Protein AF-A0A0Q9QFL2-F1 (afdb_monomer)

Secondary structure (DSSP, 8-state):
---PPP----SSPEEEEEEEEEEEE---GGGT-SSEEEEEEEEEEESS--SS-EEEEEPPTTS-EEGGGT-TTS-GGGTTTEEHHHHHHHHHHHHHHHHHT-HHHHHHHHHHHHHHTTSEEEEE-TT--EEEEEEEEEEPPSSTT--EEEEEEESS-TTEEEEEEEEEEEEEEEEPTT-SSS-EEEEEEEEEEEETTTTEEEEEE--SEEEE-SSEEEEEEEESS-EEEEEEEEE-

Foldseek 3Di:
DFQFDDAQDQPAFFEFQEKEKEKEWPQVVLVVDQWIKIKIKIKTFGPFFAQFKWKFWAADPPDADQQVVQDVQSAPAAHGGHTPVSLVVLVVVLVVCVVVVVVVSVVVSVSNVSNRVNTDIDIDGTRDRMDIDIDMYTWHAPDPPFQKTKHKYKTPHRRYFQDDQHKYKYKYWAFACPDPSGHKDWPDKWKFAADNVRSGTPGTFDWDDFDRPPGTTMTMTMDRGIMMIMIMMGID

Radius of gyration: 17.94 Å; Cα contacts (8 Å, |Δi|>4): 554; chains: 1; bounding box: 36×45×45 Å

Nearest PDB structures (foldseek):
  7u0l-assembly1_A  TM=3.700E-01  e=4.534E-02  Canis lupus familiaris
  4bhu-assembly1_C  TM=3.625E-01  e=3.662E-01  Bacillus subtilis subsp. subtilis NCIB 3610 = ATCC 6051 = DSM 10
  6ori-assembly1_A  TM=2.168E-01  e=3.662E-01  Enterococcus faecalis
  4v4n-assembly1_AC  TM=1.023E-01  e=8.885E-01  Methanocaldococcus jannaschii
  6th6-assembly1_BD  TM=1.023E-01  e=2.156E+00  Thermococcus kodakarensis KOD1

Solvent-accessible surface area (backbone atoms only — not comparable to full-atom values): 12463 Å² total; per-residue (Å²): 128,90,68,69,52,78,60,65,83,55,90,78,54,46,55,22,40,33,32,42,37,41,38,38,52,64,62,37,32,85,75,78,41,86,32,32,35,32,43,37,42,38,37,39,32,37,69,58,48,35,93,46,71,46,46,24,27,29,53,41,73,94,46,64,44,60,28,64,87,58,25,101,84,48,55,64,40,61,54,46,47,36,38,53,70,54,52,51,56,51,51,54,51,42,57,49,23,63,76,68,65,39,60,69,60,37,53,54,50,50,49,50,50,59,42,54,72,71,36,36,79,46,79,43,56,52,64,46,38,67,48,79,46,60,31,36,36,33,41,50,44,80,46,92,95,51,58,36,36,67,51,52,45,41,54,52,36,70,38,46,36,70,47,90,87,14,45,26,38,43,40,38,38,37,44,4,68,81,30,91,91,52,27,27,46,79,77,43,80,48,36,28,33,43,39,64,90,77,26,40,67,78,48,74,44,71,75,72,43,78,49,72,71,62,69,31,23,38,42,31,38,67,45,56,61,51,34,38,39,43,38,32,33,30,61,113

Mean predicted aligned error: 8.09 Å

Structure (mmCIF, N/CA/C/O backbone):
data_AF-A0A0Q9QFL2-F1
#
_entry.id   AF-A0A0Q9QFL2-F1
#
loop_
_atom_site.group_PDB
_atom_site.id
_atom_site.type_symbol
_atom_site.label_atom_id
_atom_site.label_alt_id
_atom_site.label_comp_id
_atom_site.label_asym_id
_atom_site.label_entity_id
_atom_site.label_seq_id
_atom_site.pdbx_PDB_ins_code
_atom_site.Cartn_x
_atom_site.Cartn_y
_atom_site.Cartn_z
_atom_site.occupancy
_atom_site.B_iso_or_equiv
_atom_site.auth_seq_id
_atom_site.auth_comp_id
_atom_site.auth_asym_id
_atom_site.auth_atom_id
_atom_site.pdbx_PDB_model_num
ATOM 1 N N . MET A 1 1 ? 17.419 14.947 2.132 1.00 33.66 1 MET A N 1
ATOM 2 C CA . MET A 1 1 ? 16.033 15.456 2.187 1.00 33.66 1 MET A CA 1
ATOM 3 C C . MET A 1 1 ? 15.377 14.784 3.374 1.00 33.66 1 MET A C 1
ATOM 5 O O . MET A 1 1 ? 15.515 13.574 3.479 1.00 33.66 1 MET A O 1
ATOM 9 N N . ASN A 1 2 ? 14.749 15.534 4.281 1.00 38.97 2 ASN A N 1
ATOM 10 C CA . ASN A 1 2 ? 13.905 14.924 5.309 1.00 38.97 2 ASN A CA 1
ATOM 11 C C . ASN A 1 2 ? 12.619 14.485 4.614 1.00 38.97 2 ASN A C 1
ATOM 13 O O . ASN A 1 2 ? 11.772 15.320 4.309 1.00 38.97 2 ASN A O 1
ATOM 17 N N . THR A 1 3 ? 12.529 13.203 4.278 1.00 48.72 3 THR A N 1
ATOM 18 C CA . THR A 1 3 ? 11.309 12.612 3.733 1.00 48.72 3 THR A CA 1
ATOM 19 C C . THR A 1 3 ? 10.293 12.555 4.869 1.00 48.72 3 THR A C 1
ATOM 21 O O . THR A 1 3 ? 10.434 11.754 5.788 1.00 48.72 3 THR A O 1
ATOM 24 N N . TYR A 1 4 ? 9.330 13.471 4.842 1.00 52.00 4 TYR A N 1
ATOM 25 C CA . TYR A 1 4 ? 8.181 13.475 5.738 1.00 52.00 4 TYR A CA 1
ATOM 26 C C . TYR A 1 4 ? 7.035 12.775 5.019 1.00 52.00 4 TYR A C 1
ATOM 28 O O . TYR A 1 4 ? 6.648 13.205 3.932 1.00 52.00 4 TYR A O 1
ATOM 36 N N . VAL A 1 5 ? 6.519 11.697 5.603 1.00 56.66 5 VAL A N 1
ATOM 37 C CA . VAL A 1 5 ? 5.324 11.023 5.087 1.00 56.66 5 VAL A CA 1
ATOM 38 C C . VAL A 1 5 ? 4.132 11.586 5.859 1.00 56.66 5 VAL A C 1
ATOM 40 O O . VAL A 1 5 ? 4.103 11.439 7.083 1.00 56.66 5 VAL A O 1
ATOM 43 N N . PRO A 1 6 ? 3.164 12.252 5.201 1.00 51.03 6 PRO A N 1
ATOM 44 C CA . PRO A 1 6 ? 1.993 12.778 5.889 1.00 51.03 6 PRO A CA 1
ATOM 45 C C . PRO A 1 6 ? 1.235 11.618 6.523 1.00 51.03 6 PRO A C 1
ATOM 47 O O . PRO A 1 6 ? 0.756 10.752 5.800 1.00 51.03 6 PRO A O 1
ATOM 50 N N . THR A 1 7 ? 1.112 11.569 7.846 1.00 55.25 7 THR A N 1
ATOM 51 C CA . THR A 1 7 ? 0.314 10.537 8.515 1.00 55.25 7 THR A CA 1
ATOM 52 C C . THR A 1 7 ? -0.825 11.108 9.320 1.00 55.25 7 THR A C 1
ATOM 54 O O . THR A 1 7 ? -0.852 12.266 9.733 1.00 55.25 7 THR A O 1
ATOM 57 N N . LEU A 1 8 ? -1.812 10.246 9.500 1.00 59.72 8 LEU A N 1
ATOM 58 C CA . LEU A 1 8 ? -2.964 10.480 10.337 1.00 59.72 8 LEU A CA 1
ATOM 59 C C . LEU A 1 8 ? -2.633 10.078 11.761 1.00 59.72 8 LEU A C 1
ATOM 61 O O . LEU A 1 8 ? -2.129 8.983 12.005 1.00 59.72 8 LEU A O 1
ATOM 65 N N . THR A 1 9 ? -2.949 10.951 12.711 1.00 63.19 9 THR A N 1
ATOM 66 C CA . THR A 1 9 ? -2.864 10.592 14.122 1.00 63.19 9 THR A CA 1
ATOM 67 C C . THR A 1 9 ? -4.044 9.693 14.466 1.00 63.19 9 THR A C 1
ATOM 69 O O . THR A 1 9 ? -5.144 10.178 14.721 1.00 63.19 9 THR A O 1
ATOM 72 N N . VAL A 1 10 ? -3.818 8.382 14.489 1.00 72.12 10 VAL A N 1
ATOM 73 C CA . VAL A 1 10 ? -4.835 7.406 14.889 1.00 72.12 10 VAL A CA 1
ATOM 74 C C . VAL A 1 10 ? -4.828 7.268 16.408 1.00 72.12 10 VAL A C 1
ATOM 76 O O . VAL A 1 10 ? -3.872 6.766 16.994 1.00 72.12 10 VAL A O 1
ATOM 79 N N . SER A 1 11 ? -5.900 7.718 17.062 1.00 71.62 11 SER A N 1
ATOM 80 C CA . SER A 1 11 ? -5.992 7.706 18.527 1.00 71.62 11 SER A CA 1
ATOM 81 C C . SER A 1 11 ? -6.162 6.303 19.117 1.00 71.62 11 SER A C 1
ATOM 83 O O . SER A 1 11 ? -5.682 6.051 20.218 1.00 71.62 11 SER A O 1
ATOM 85 N N . ASN A 1 12 ? -6.808 5.386 18.388 1.00 82.00 12 ASN A N 1
ATOM 86 C CA . ASN A 1 12 ? -7.092 4.020 18.842 1.00 82.00 12 ASN A CA 1
ATOM 87 C C . ASN A 1 12 ? -6.796 2.993 17.733 1.00 82.00 12 ASN A C 1
ATOM 89 O O . ASN A 1 12 ? -7.745 2.461 17.148 1.00 82.00 12 ASN A O 1
ATOM 93 N N . PRO A 1 13 ? -5.520 2.730 17.398 1.00 86.75 13 PRO A N 1
ATOM 94 C CA . PRO A 1 13 ? -5.176 1.805 16.322 1.00 86.75 13 PRO A CA 1
ATOM 95 C C . PRO A 1 13 ? -5.588 0.368 16.664 1.00 86.75 13 PRO A C 1
ATOM 97 O O . PRO A 1 13 ? -5.647 -0.014 17.835 1.00 86.75 13 PRO A O 1
ATOM 100 N N . ILE A 1 14 ? -5.862 -0.436 15.636 1.00 90.62 14 ILE A N 1
ATOM 101 C CA . ILE A 1 14 ? -6.206 -1.853 15.784 1.00 90.62 14 ILE A CA 1
ATOM 102 C C . ILE A 1 14 ? -4.920 -2.680 15.810 1.00 90.62 14 ILE A C 1
ATOM 104 O O . ILE A 1 14 ? -4.097 -2.606 14.896 1.00 90.62 14 ILE A O 1
ATOM 108 N N . ASP A 1 15 ? -4.761 -3.501 16.843 1.00 93.12 15 ASP A N 1
ATOM 109 C CA . ASP A 1 15 ? -3.582 -4.350 16.992 1.00 93.12 15 ASP A CA 1
ATOM 110 C C . ASP A 1 15 ? -3.582 -5.504 15.983 1.00 93.12 15 ASP A C 1
ATOM 112 O O . ASP A 1 15 ? -4.555 -6.255 15.849 1.00 93.12 15 ASP A O 1
ATOM 116 N N . MET A 1 16 ? -2.451 -5.689 15.305 1.00 93.25 16 MET A N 1
ATOM 117 C CA . MET A 1 16 ? -2.259 -6.754 14.323 1.00 93.25 16 MET A CA 1
ATOM 118 C C . MET A 1 16 ? -1.092 -7.684 14.670 1.00 93.25 16 MET A C 1
ATOM 120 O O . MET A 1 16 ? -0.119 -7.300 15.320 1.00 93.25 16 MET A O 1
ATOM 124 N N . SER A 1 17 ? -1.212 -8.926 14.203 1.00 93.69 17 SER A N 1
ATOM 125 C CA . SER A 1 17 ? -0.211 -9.991 14.324 1.00 93.69 17 SER A CA 1
ATOM 126 C C . SER A 1 17 ? 0.608 -10.176 13.047 1.00 93.69 17 SER A C 1
ATOM 128 O O . SER A 1 17 ? 1.770 -10.565 13.116 1.00 93.69 17 SER A O 1
ATOM 130 N N . TRP A 1 18 ? 0.034 -9.887 11.878 1.00 94.12 18 TRP A N 1
ATOM 131 C CA . TRP A 1 18 ? 0.762 -9.918 10.616 1.00 94.12 18 TRP A CA 1
ATOM 132 C C . TRP A 1 18 ? 0.108 -9.035 9.554 1.00 94.12 18 TRP A C 1
ATOM 134 O O . TRP A 1 18 ? -1.080 -8.722 9.634 1.00 94.12 18 TRP A O 1
ATOM 144 N N . SER A 1 19 ? 0.888 -8.655 8.544 1.00 92.50 19 SER A N 1
ATOM 145 C CA . SER A 1 19 ? 0.401 -7.957 7.352 1.00 92.50 19 SER A CA 1
ATOM 146 C C . SER A 1 19 ? 1.128 -8.476 6.112 1.00 92.50 19 SER A C 1
ATOM 148 O O . SER A 1 19 ? 2.341 -8.663 6.123 1.00 92.50 19 SER A O 1
ATOM 150 N N . HIS A 1 20 ? 0.404 -8.695 5.024 1.00 93.25 20 HIS A N 1
ATOM 151 C CA . HIS A 1 20 ? 0.968 -9.083 3.738 1.00 93.25 20 HIS A CA 1
ATOM 152 C C . HIS A 1 20 ? 0.523 -8.091 2.672 1.00 93.25 20 HIS A C 1
ATOM 154 O O . HIS A 1 20 ? -0.671 -7.868 2.501 1.00 93.25 20 HIS A O 1
ATOM 160 N N . VAL A 1 21 ? 1.474 -7.502 1.951 1.00 91.38 21 VAL A N 1
ATOM 161 C CA . VAL A 1 21 ? 1.185 -6.611 0.825 1.00 91.38 21 VAL A CA 1
ATOM 162 C C . VAL A 1 21 ? 1.827 -7.170 -0.425 1.00 91.38 21 VAL A C 1
ATOM 164 O O . VAL A 1 21 ? 3.044 -7.332 -0.488 1.00 91.38 21 VAL A O 1
ATOM 167 N N . ASN A 1 22 ? 1.010 -7.419 -1.438 1.00 93.12 22 ASN A N 1
ATOM 168 C CA . ASN A 1 22 ? 1.455 -7.820 -2.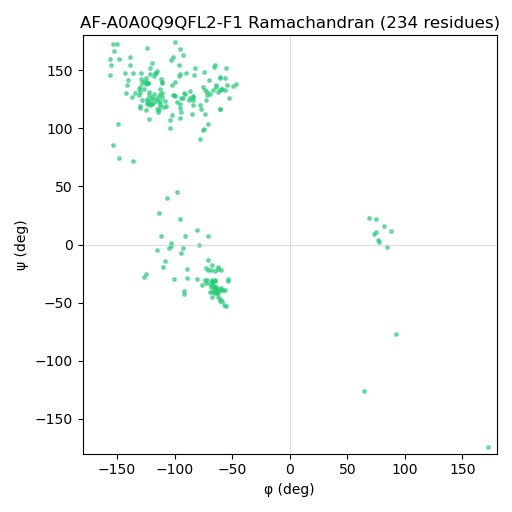758 1.00 93.12 22 ASN A CA 1
ATOM 169 C C . ASN A 1 22 ? 1.096 -6.733 -3.768 1.00 93.12 22 ASN A C 1
ATOM 171 O O . ASN A 1 22 ? -0.079 -6.456 -4.007 1.00 93.12 22 ASN A O 1
ATOM 175 N N . CYS A 1 23 ? 2.120 -6.140 -4.374 1.00 92.31 23 CYS A N 1
ATOM 176 C CA . CYS A 1 23 ? 1.983 -5.163 -5.441 1.00 92.31 23 CYS A CA 1
ATOM 177 C C . CYS A 1 23 ? 2.433 -5.773 -6.764 1.00 92.31 23 CYS A C 1
ATOM 179 O O . CYS A 1 23 ? 3.602 -6.113 -6.933 1.00 92.31 23 CYS A O 1
ATOM 181 N N . THR A 1 24 ? 1.534 -5.860 -7.740 1.00 92.94 24 THR A N 1
ATOM 182 C CA . THR A 1 24 ? 1.861 -6.318 -9.093 1.00 92.94 24 THR A CA 1
ATOM 183 C C . THR A 1 24 ? 1.694 -5.185 -10.091 1.00 92.94 24 THR A C 1
ATOM 185 O O . THR A 1 24 ? 0.582 -4.723 -10.346 1.00 92.94 24 THR A O 1
ATOM 188 N N . VAL A 1 25 ? 2.802 -4.776 -10.706 1.00 90.50 25 VAL A N 1
ATOM 189 C CA . VAL A 1 25 ? 2.802 -3.760 -11.761 1.00 90.50 25 VAL A CA 1
ATOM 190 C C . VAL A 1 25 ? 2.314 -4.384 -13.069 1.00 90.50 25 VAL A C 1
ATOM 192 O O . VAL A 1 25 ? 2.918 -5.315 -13.602 1.00 90.50 25 VAL A O 1
ATOM 195 N N . LEU A 1 26 ? 1.182 -3.904 -13.573 1.00 86.38 26 LEU A N 1
ATOM 196 C CA . LEU A 1 26 ? 0.452 -4.425 -14.728 1.00 86.38 26 LEU A CA 1
ATOM 197 C C . LEU A 1 26 ? 0.838 -3.792 -16.058 1.00 86.38 26 LEU A C 1
ATOM 199 O O . LEU A 1 26 ? 0.204 -4.120 -17.062 1.00 86.38 26 LEU A O 1
ATOM 203 N N . SER A 1 27 ? 1.876 -2.953 -16.111 1.00 72.94 27 SER A N 1
ATOM 204 C CA . SER A 1 27 ? 2.602 -2.751 -17.371 1.00 72.94 27 SER A CA 1
ATOM 205 C C . SER A 1 27 ? 1.873 -1.897 -18.400 1.00 72.94 27 SER A C 1
ATOM 207 O O . SER A 1 27 ? 2.111 -2.009 -19.600 1.00 72.94 27 SER A O 1
ATOM 209 N N . SER A 1 28 ? 0.942 -1.076 -17.932 1.00 66.19 28 SER A N 1
ATOM 210 C CA . SER A 1 28 ? -0.080 -0.433 -18.757 1.00 66.19 28 SER A CA 1
ATOM 211 C C . SER A 1 28 ? 0.480 0.688 -19.632 1.00 66.19 28 SER A C 1
ATOM 213 O O . SER A 1 28 ? 0.042 0.848 -20.772 1.00 66.19 28 SER A O 1
ATOM 215 N N . SER A 1 29 ? 1.503 1.401 -19.156 1.00 62.12 29 SER A N 1
ATOM 216 C CA . SER A 1 29 ? 2.074 2.550 -19.863 1.00 62.12 29 SER A CA 1
ATOM 217 C C . SER A 1 29 ? 2.788 2.177 -21.164 1.00 62.12 29 SER A C 1
ATOM 219 O O . SER A 1 29 ? 2.705 2.904 -22.153 1.00 62.12 29 SER A O 1
ATOM 221 N N . LYS A 1 30 ? 3.407 0.990 -21.229 1.00 59.81 30 LYS A N 1
ATOM 222 C CA . LYS A 1 30 ? 4.065 0.498 -22.453 1.00 59.81 30 LYS A CA 1
ATOM 223 C C . LYS A 1 30 ? 3.073 0.193 -23.591 1.00 59.81 30 LYS A C 1
ATOM 225 O O . LYS A 1 30 ? 3.476 0.156 -24.749 1.00 59.81 30 LYS A O 1
ATOM 230 N N . TYR A 1 31 ? 1.779 0.040 -23.291 1.00 60.47 31 TYR A N 1
ATOM 231 C CA . TYR A 1 31 ? 0.712 -0.183 -24.281 1.00 60.47 31 TYR A CA 1
ATOM 232 C C . TYR A 1 31 ? -0.007 1.109 -24.710 1.00 60.47 31 TYR A C 1
ATOM 234 O O . TYR A 1 31 ? -1.133 1.061 -25.201 1.00 60.47 31 TYR A O 1
ATOM 242 N N . GLY A 1 32 ? 0.637 2.268 -24.538 1.00 60.47 32 GLY A N 1
ATOM 243 C CA . GLY A 1 32 ? 0.107 3.561 -24.981 1.00 60.47 32 GLY A CA 1
ATOM 244 C C . GLY A 1 32 ? -0.794 4.259 -23.961 1.00 60.47 32 GLY A C 1
ATOM 245 O O . GLY A 1 32 ? -1.443 5.247 -24.300 1.00 60.47 32 GLY A O 1
ATOM 246 N N . LEU A 1 33 ? -0.835 3.774 -22.715 1.00 61.00 33 LEU A N 1
ATOM 247 C CA . LEU A 1 33 ? -1.435 4.516 -21.609 1.00 61.00 33 LEU A CA 1
ATOM 248 C C . LEU A 1 33 ? -0.413 5.510 -21.039 1.00 61.00 33 LEU A C 1
ATOM 250 O O . LEU A 1 33 ? 0.781 5.242 -20.981 1.00 61.00 33 LEU A O 1
ATOM 254 N N . LEU A 1 34 ? -0.876 6.671 -20.580 1.00 75.94 34 LEU A N 1
ATOM 255 C CA . LEU A 1 34 ? -0.012 7.695 -19.967 1.00 75.94 34 LEU A CA 1
ATOM 256 C C . LEU A 1 34 ? 0.326 7.389 -18.492 1.00 75.94 34 LEU A C 1
ATOM 258 O O . LEU A 1 34 ? 0.770 8.271 -17.755 1.00 75.94 34 LEU A O 1
ATOM 262 N N . TYR A 1 35 ? 0.045 6.164 -18.042 1.00 79.81 35 TYR A N 1
ATOM 263 C CA . TYR A 1 35 ? 0.187 5.711 -16.663 1.00 79.81 35 TYR A CA 1
ATOM 264 C C . TYR A 1 35 ? 0.368 4.200 -16.588 1.00 79.81 35 TYR A C 1
ATOM 266 O O . TYR A 1 35 ? -0.070 3.459 -17.472 1.00 79.81 35 TYR A O 1
ATOM 274 N N . ASP A 1 36 ? 1.004 3.748 -15.518 1.00 84.38 36 ASP A N 1
ATOM 275 C CA . ASP A 1 36 ? 1.119 2.348 -15.169 1.00 84.38 36 ASP A CA 1
ATOM 276 C C . ASP A 1 36 ? 0.031 1.937 -14.176 1.00 84.38 36 ASP A C 1
ATOM 278 O O . ASP A 1 36 ? -0.396 2.728 -13.339 1.00 84.38 36 ASP A O 1
ATOM 282 N N . ARG A 1 37 ? -0.435 0.693 -14.262 1.00 86.69 37 ARG A N 1
ATOM 283 C CA . ARG A 1 37 ? -1.429 0.157 -13.326 1.00 86.69 37 ARG A CA 1
ATOM 284 C C . ARG A 1 37 ? -0.740 -0.732 -12.319 1.00 86.69 37 ARG A C 1
ATOM 286 O O . ARG A 1 37 ? 0.068 -1.570 -12.702 1.00 86.69 37 ARG A O 1
ATOM 293 N N . VAL A 1 38 ? -1.107 -0.619 -11.052 1.00 88.12 38 VAL A N 1
ATOM 294 C CA . VAL A 1 38 ? -0.623 -1.517 -10.001 1.00 88.12 38 VAL A CA 1
ATOM 295 C C . VAL A 1 38 ? -1.815 -2.163 -9.331 1.00 88.12 38 VAL A C 1
ATOM 297 O O . VAL A 1 38 ? -2.681 -1.465 -8.815 1.00 88.12 38 VAL A O 1
ATOM 300 N N . LYS A 1 39 ? -1.859 -3.495 -9.347 1.00 90.75 39 LYS A N 1
ATOM 301 C CA . LYS A 1 39 ? -2.780 -4.264 -8.508 1.00 90.75 39 LYS A CA 1
ATOM 302 C C . LYS A 1 39 ? -2.166 -4.435 -7.137 1.00 90.75 39 LYS A C 1
ATOM 304 O O . LYS A 1 39 ? -1.029 -4.898 -7.045 1.00 90.75 39 LYS A O 1
ATOM 309 N N . VAL A 1 40 ? -2.922 -4.089 -6.107 1.00 89.88 40 VAL A N 1
ATOM 310 C CA . VAL A 1 40 ? -2.503 -4.223 -4.720 1.00 89.88 40 VAL A CA 1
ATOM 311 C C . VAL A 1 40 ? -3.477 -5.135 -3.992 1.00 89.88 40 VAL A C 1
ATOM 313 O O . VAL A 1 40 ? -4.685 -4.901 -3.998 1.00 89.88 40 VAL A O 1
ATOM 316 N N . LEU A 1 41 ? -2.929 -6.175 -3.371 1.00 91.75 41 LEU A N 1
ATOM 317 C CA . LEU A 1 41 ? -3.607 -7.009 -2.391 1.00 91.75 41 LEU A CA 1
ATOM 318 C C . LEU A 1 41 ? -2.931 -6.774 -1.047 1.00 91.75 41 LEU A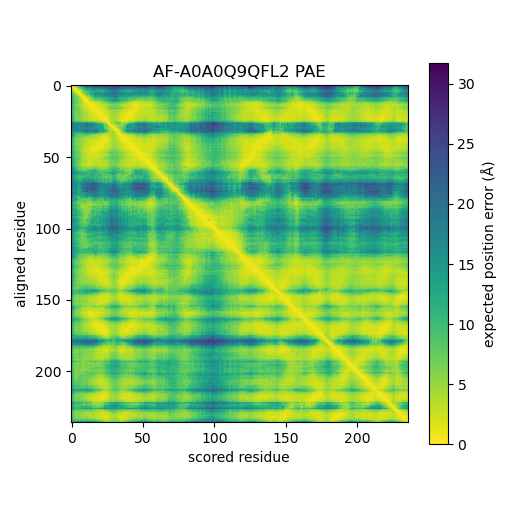 C 1
ATOM 320 O O . LEU A 1 41 ? -1.730 -7.005 -0.914 1.00 91.75 41 LEU A O 1
ATOM 324 N N . HIS A 1 42 ? -3.693 -6.315 -0.064 1.00 90.94 42 HIS A N 1
ATOM 325 C CA . HIS A 1 42 ? -3.200 -6.076 1.283 1.00 90.94 42 HIS A CA 1
ATOM 326 C C . HIS A 1 42 ? -4.065 -6.839 2.275 1.00 90.94 42 HIS A C 1
ATOM 328 O O . HIS A 1 42 ? -5.258 -6.581 2.412 1.00 90.94 42 HIS A O 1
ATOM 334 N N . GLU A 1 43 ? -3.451 -7.791 2.958 1.00 93.31 43 GLU A N 1
ATOM 335 C CA . GLU A 1 43 ? -4.085 -8.635 3.959 1.00 93.31 43 GLU A CA 1
ATOM 336 C C . GLU A 1 43 ? -3.520 -8.312 5.338 1.00 93.31 43 GLU A C 1
ATOM 338 O O . GLU A 1 43 ? -2.307 -8.182 5.501 1.00 93.31 43 GLU A O 1
ATOM 343 N N . ILE A 1 44 ? -4.391 -8.170 6.333 1.00 93.81 44 ILE A N 1
ATOM 344 C CA . ILE A 1 44 ? -4.009 -7.815 7.700 1.00 93.81 44 ILE A CA 1
ATOM 345 C C . ILE A 1 44 ? -4.664 -8.801 8.661 1.00 93.81 44 ILE A C 1
ATOM 347 O O . ILE A 1 44 ? -5.890 -8.892 8.736 1.00 93.81 44 ILE A O 1
ATOM 351 N N . GLY A 1 45 ? -3.839 -9.532 9.408 1.00 95.06 45 GLY A N 1
ATOM 352 C CA . GLY A 1 45 ? -4.275 -10.458 10.446 1.00 95.06 45 GLY A CA 1
ATOM 353 C C . GLY A 1 45 ? -4.282 -9.797 11.816 1.00 95.06 45 GLY A C 1
ATOM 354 O O . GLY A 1 45 ? -3.225 -9.482 12.367 1.00 95.06 45 GLY A O 1
ATOM 355 N N . LEU A 1 46 ? -5.463 -9.631 12.400 1.00 95.50 46 LEU A N 1
ATOM 356 C CA . LEU A 1 46 ? -5.648 -8.979 13.695 1.00 95.50 46 LEU A CA 1
ATOM 357 C C . LEU A 1 46 ? -5.209 -9.882 14.853 1.00 95.50 46 LEU A C 1
ATOM 359 O O . LEU A 1 46 ? -5.351 -11.106 14.789 1.00 95.50 46 LEU A O 1
ATOM 363 N N . THR A 1 47 ? -4.712 -9.291 15.943 1.00 94.69 47 THR A N 1
ATOM 364 C CA . THR A 1 47 ? -4.397 -10.063 17.163 1.00 94.69 47 THR A CA 1
ATOM 365 C C . THR A 1 47 ? -5.645 -10.627 17.830 1.00 94.69 47 THR A C 1
ATOM 367 O O . THR A 1 47 ? -5.599 -11.693 18.439 1.00 94.69 47 THR A O 1
ATOM 370 N N . SER A 1 48 ? -6.763 -9.917 17.706 1.00 94.25 48 SER A N 1
ATOM 371 C CA . SER A 1 48 ? -8.091 -10.335 18.141 1.00 94.25 48 SER A CA 1
ATOM 372 C C . SER A 1 48 ? -9.108 -9.993 17.053 1.00 94.25 48 SER A C 1
ATOM 374 O O . SER A 1 48 ? -8.930 -8.986 16.365 1.00 94.25 48 SER A O 1
ATOM 376 N N . PRO A 1 49 ? -10.173 -10.792 16.880 1.00 95.62 49 PRO A N 1
ATOM 377 C CA . PRO A 1 49 ? -11.238 -10.461 15.942 1.00 95.62 49 PRO A CA 1
ATOM 378 C C . PRO A 1 49 ? -11.847 -9.081 16.213 1.00 95.62 49 PRO A C 1
ATOM 380 O O . PRO A 1 49 ? -11.893 -8.637 17.363 1.00 95.62 49 PRO A O 1
ATOM 383 N N . LEU A 1 50 ? -12.363 -8.430 15.166 1.00 93.94 50 LEU A N 1
ATOM 384 C CA . LEU A 1 50 ? -13.052 -7.147 15.293 1.00 93.94 50 LEU A CA 1
ATOM 385 C C . LEU A 1 50 ? -14.162 -7.223 16.349 1.00 93.94 50 LEU A C 1
ATOM 387 O O . LEU A 1 50 ? -15.049 -8.078 16.275 1.00 93.94 50 LEU A O 1
ATOM 391 N N . ALA A 1 51 ? -14.129 -6.306 17.314 1.00 91.75 51 ALA A N 1
ATOM 392 C CA . ALA A 1 51 ? -15.100 -6.258 18.405 1.00 91.75 51 ALA A CA 1
ATOM 393 C C . ALA A 1 51 ? -16.496 -5.803 17.947 1.00 91.75 51 ALA A C 1
ATOM 395 O O . ALA A 1 51 ? -17.486 -6.119 18.605 1.00 91.75 51 ALA A O 1
ATOM 396 N N . GLN A 1 52 ? -16.576 -5.098 16.818 1.00 92.12 52 GLN A N 1
ATOM 397 C CA . GLN A 1 52 ? -17.791 -4.559 16.212 1.00 92.12 52 GLN A CA 1
ATOM 398 C C . GLN A 1 52 ? -17.635 -4.490 14.687 1.00 92.12 52 GLN A C 1
ATOM 400 O O . GLN A 1 52 ? -16.550 -4.737 14.162 1.00 92.12 52 GLN A O 1
ATOM 405 N N . ASP A 1 53 ? -18.715 -4.164 13.980 1.00 92.00 53 ASP A N 1
ATOM 406 C CA . ASP A 1 53 ? -18.641 -3.843 12.554 1.00 92.00 53 ASP A CA 1
ATOM 407 C C . ASP A 1 53 ? -17.768 -2.596 12.352 1.00 92.00 53 ASP A C 1
ATOM 409 O O . ASP A 1 53 ? -17.971 -1.579 13.014 1.00 92.00 53 ASP A O 1
ATOM 413 N N . GLU A 1 54 ? -16.821 -2.662 11.421 1.00 90.69 54 GLU A N 1
ATOM 414 C CA . GLU A 1 54 ? -15.902 -1.563 11.123 1.00 90.69 54 GLU A CA 1
ATOM 415 C C . GLU A 1 54 ? -15.929 -1.235 9.633 1.00 90.69 54 GLU A C 1
ATOM 417 O O . GLU A 1 54 ? -16.003 -2.120 8.778 1.00 90.69 54 GLU A O 1
ATOM 422 N N . SER A 1 55 ? -15.871 0.058 9.319 1.00 88.88 55 SER A N 1
ATOM 423 C CA . SER A 1 55 ? -15.795 0.555 7.944 1.00 88.88 55 SER A CA 1
ATOM 424 C C . SER A 1 55 ? -14.442 1.200 7.702 1.00 88.88 55 SER A C 1
ATOM 426 O O . SER A 1 55 ? -14.024 2.073 8.462 1.00 88.88 55 SER A O 1
ATOM 428 N N . PHE A 1 56 ? -13.786 0.795 6.623 1.00 87.00 56 PHE A N 1
ATOM 429 C CA . PHE A 1 56 ? -12.489 1.313 6.205 1.00 87.00 56 PHE A CA 1
ATOM 430 C C . PHE A 1 56 ? -12.597 1.905 4.811 1.00 87.00 56 PHE A C 1
ATOM 432 O O . PHE A 1 56 ? -13.346 1.400 3.982 1.00 87.00 56 PHE A O 1
ATOM 439 N N . TYR A 1 57 ? -11.835 2.946 4.522 1.00 82.31 57 TYR A N 1
ATOM 440 C CA . TYR A 1 57 ? -11.799 3.538 3.196 1.00 82.31 57 TYR A CA 1
ATOM 441 C C . TYR A 1 57 ? -10.677 2.929 2.372 1.00 82.31 57 TYR A C 1
ATOM 443 O O . TYR A 1 57 ? -9.518 2.913 2.782 1.00 82.31 57 TYR A O 1
ATOM 451 N N . ALA A 1 58 ? -11.026 2.432 1.193 1.00 78.69 58 ALA A N 1
ATOM 452 C CA . ALA A 1 58 ? -10.074 1.926 0.220 1.00 78.69 58 ALA A CA 1
ATOM 453 C C . ALA A 1 58 ? -10.476 2.375 -1.190 1.00 78.69 58 ALA A C 1
ATOM 455 O O . ALA A 1 58 ? -11.628 2.766 -1.411 1.00 78.69 58 ALA A O 1
ATOM 456 N N . PRO A 1 59 ? -9.553 2.350 -2.165 1.00 76.00 59 PRO A N 1
ATOM 457 C CA . PRO A 1 59 ? -9.921 2.610 -3.544 1.00 76.00 59 PRO A CA 1
ATOM 458 C C . PRO A 1 59 ? -11.025 1.644 -4.007 1.00 76.00 59 PRO A C 1
ATOM 460 O O . PRO A 1 59 ? -11.018 0.473 -3.619 1.00 76.00 59 PRO A O 1
ATOM 463 N N . PRO A 1 60 ? -11.978 2.102 -4.834 1.00 71.88 60 PRO A N 1
ATOM 464 C CA . PRO A 1 60 ? -13.052 1.255 -5.320 1.00 71.88 60 PRO A CA 1
ATOM 465 C C . PRO A 1 60 ? -12.499 0.130 -6.201 1.00 71.88 60 PRO A C 1
ATOM 467 O O . PRO A 1 60 ? -11.657 0.344 -7.077 1.00 71.88 60 PRO A O 1
ATOM 470 N N . VAL A 1 61 ? -13.026 -1.076 -6.000 1.00 71.06 61 VAL A N 1
ATOM 471 C CA . VAL A 1 61 ? -12.635 -2.258 -6.774 1.00 71.06 61 VAL A CA 1
ATOM 472 C C . VAL A 1 61 ? -12.890 -2.026 -8.266 1.00 71.06 61 VAL A C 1
ATOM 474 O O . VAL A 1 61 ? -13.956 -1.561 -8.671 1.00 71.06 61 VAL A O 1
ATOM 477 N N . GLY A 1 62 ? -11.903 -2.368 -9.097 1.00 67.81 62 GLY A N 1
ATOM 478 C CA . GLY A 1 62 ? -12.022 -2.341 -10.558 1.00 67.81 62 GLY A CA 1
ATOM 479 C C . GLY A 1 62 ? -11.935 -0.956 -11.208 1.00 67.81 62 GLY A C 1
ATOM 480 O O . GLY A 1 62 ? -12.035 -0.866 -12.432 1.00 67.81 62 GLY A O 1
ATOM 481 N N . ARG A 1 63 ? -11.718 0.116 -10.436 1.00 71.62 63 ARG A N 1
ATOM 482 C CA . ARG A 1 63 ? -11.467 1.458 -10.971 1.00 71.62 63 ARG A CA 1
ATOM 483 C C . ARG A 1 63 ? -10.115 1.974 -10.463 1.00 71.62 63 ARG A C 1
ATOM 485 O O . ARG A 1 63 ? -10.031 2.343 -9.295 1.00 71.62 63 ARG A O 1
ATOM 492 N N . PRO A 1 64 ? -9.080 2.044 -11.325 1.00 67.06 64 PRO A N 1
ATOM 493 C CA . PRO A 1 64 ? -7.807 2.651 -10.956 1.00 67.06 64 PRO A CA 1
ATOM 494 C C . PRO A 1 64 ? -8.013 4.087 -10.475 1.00 67.06 64 PRO A C 1
ATOM 496 O O . PRO A 1 64 ? -8.712 4.866 -11.132 1.00 67.06 64 PRO A O 1
ATOM 499 N N . ILE A 1 65 ? -7.397 4.437 -9.350 1.00 69.81 65 ILE A N 1
ATOM 500 C CA . ILE A 1 65 ? -7.358 5.818 -8.862 1.00 69.81 65 ILE A CA 1
ATOM 501 C C . ILE A 1 65 ? -6.108 6.521 -9.406 1.00 69.81 65 ILE A C 1
ATOM 503 O O . ILE A 1 65 ? -5.004 5.993 -9.262 1.00 69.81 65 ILE A O 1
ATOM 507 N N . ASP A 1 66 ? -6.279 7.715 -9.997 1.00 68.50 66 ASP A N 1
ATOM 508 C CA . ASP A 1 66 ? -5.169 8.620 -10.342 1.00 68.50 66 ASP A CA 1
ATOM 509 C C . ASP A 1 66 ? -4.623 9.259 -9.058 1.00 68.50 66 ASP A C 1
ATOM 511 O O . ASP A 1 66 ? -5.291 10.051 -8.384 1.00 68.50 66 ASP A O 1
ATOM 515 N N . VAL A 1 67 ? -3.389 8.890 -8.719 1.00 60.66 67 VAL A N 1
ATOM 516 C CA . VAL A 1 67 ? -2.700 9.345 -7.508 1.00 60.66 67 VAL A CA 1
ATOM 517 C C . VAL A 1 67 ? -2.354 10.843 -7.544 1.00 60.66 67 VAL A C 1
ATOM 519 O O . VAL A 1 67 ? -2.224 11.463 -6.494 1.00 60.66 67 VAL A O 1
ATOM 522 N N . ARG A 1 68 ? -2.276 11.478 -8.723 1.00 59.25 68 ARG A N 1
ATOM 523 C CA . ARG A 1 68 ? -1.926 12.908 -8.856 1.00 59.25 68 ARG A CA 1
ATOM 524 C C . ARG A 1 68 ? -3.094 13.846 -8.593 1.00 59.25 68 ARG A C 1
ATOM 526 O O . ARG A 1 68 ? -2.889 14.974 -8.166 1.00 59.25 68 ARG A O 1
ATOM 533 N N . THR A 1 69 ? -4.323 13.413 -8.873 1.00 47.53 69 THR A N 1
ATOM 534 C CA . THR A 1 69 ? -5.519 14.246 -8.643 1.00 47.53 69 THR A CA 1
ATOM 535 C C . THR A 1 69 ? -5.846 14.438 -7.166 1.00 47.53 69 THR A C 1
ATOM 537 O O . THR A 1 69 ? -6.684 15.270 -6.833 1.00 47.53 69 THR A O 1
ATOM 540 N N . ILE A 1 70 ? -5.216 13.648 -6.295 1.00 50.06 70 ILE A N 1
ATOM 541 C CA . ILE A 1 70 ? -5.637 13.469 -4.907 1.00 50.06 70 ILE A CA 1
ATOM 542 C C . ILE A 1 70 ? -4.489 13.750 -3.923 1.00 50.06 70 ILE A C 1
ATOM 544 O O . ILE A 1 70 ? -4.752 14.206 -2.813 1.00 50.06 70 ILE A O 1
ATOM 548 N N . PHE A 1 71 ? -3.228 13.548 -4.331 1.00 52.88 71 PHE A N 1
ATOM 549 C CA . PHE A 1 71 ? -2.055 13.706 -3.466 1.00 52.88 71 PHE A CA 1
ATOM 550 C C . PHE A 1 71 ? -1.084 14.749 -4.049 1.00 52.88 71 PHE A C 1
ATOM 552 O O . PHE A 1 71 ? -0.601 14.557 -5.167 1.00 52.88 71 PHE A O 1
ATOM 559 N N . PRO A 1 72 ? -0.773 15.849 -3.330 1.00 41.66 72 PRO A N 1
ATOM 560 C CA . PRO A 1 72 ? 0.150 16.892 -3.802 1.00 41.66 72 PRO A CA 1
ATOM 561 C C . PRO A 1 72 ? 1.572 16.390 -4.100 1.00 41.66 72 PRO A C 1
ATOM 563 O O . PRO A 1 72 ? 2.302 17.024 -4.858 1.00 41.66 72 PRO A O 1
ATOM 566 N N . ASP A 1 73 ? 1.960 15.261 -3.508 1.00 46.81 73 ASP A N 1
ATOM 567 C CA . ASP A 1 73 ? 3.227 14.551 -3.703 1.00 46.81 73 ASP A CA 1
ATOM 568 C C . ASP A 1 73 ? 3.090 13.296 -4.592 1.00 46.81 73 ASP A C 1
ATOM 570 O O . ASP A 1 73 ? 4.073 12.598 -4.827 1.00 46.81 73 ASP A O 1
ATOM 574 N N . GLY A 1 74 ? 1.885 13.011 -5.106 1.00 45.38 74 GLY A N 1
ATOM 575 C CA . GLY A 1 74 ? 1.599 11.876 -5.987 1.00 45.38 74 GLY A CA 1
ATOM 576 C C . GLY A 1 74 ? 1.582 10.505 -5.303 1.00 45.38 74 GLY A C 1
ATOM 577 O O . GLY A 1 74 ? 1.506 9.496 -6.004 1.00 45.38 74 GLY A O 1
ATOM 578 N N . ASN A 1 75 ? 1.630 10.440 -3.968 1.00 53.19 75 ASN A N 1
ATOM 579 C CA . ASN A 1 75 ? 1.824 9.197 -3.224 1.00 53.19 75 ASN A CA 1
ATOM 580 C C . ASN A 1 75 ? 0.585 8.823 -2.381 1.00 53.19 75 ASN A C 1
ATOM 582 O O . ASN A 1 75 ? 0.250 9.470 -1.396 1.00 53.19 75 ASN A O 1
ATOM 586 N N . ILE A 1 76 ? -0.077 7.706 -2.723 1.00 52.16 76 ILE A N 1
ATOM 587 C CA . ILE A 1 76 ? -1.292 7.175 -2.047 1.00 52.16 76 ILE A CA 1
ATOM 588 C C . ILE A 1 76 ? -1.039 6.583 -0.642 1.00 52.16 76 ILE A C 1
ATOM 590 O O . ILE A 1 76 ? -1.911 5.980 -0.017 1.00 52.16 76 ILE A O 1
ATOM 594 N N . VAL A 1 77 ? 0.181 6.752 -0.148 1.00 55.06 77 VAL A N 1
ATOM 595 C CA . VAL A 1 77 ? 0.823 6.029 0.953 1.00 55.06 77 VAL A CA 1
ATOM 596 C C . VAL A 1 77 ? -0.006 6.023 2.243 1.00 55.06 77 VAL A C 1
ATOM 598 O O . VAL A 1 77 ? -0.000 5.025 2.956 1.00 55.06 77 VAL A O 1
ATOM 601 N N . SER A 1 78 ? -0.782 7.076 2.502 1.00 54.34 78 SER A N 1
ATOM 602 C CA . SER A 1 78 ? -1.348 7.349 3.829 1.00 54.34 78 SER A CA 1
ATOM 603 C C . SER A 1 78 ? -2.865 7.209 3.959 1.00 54.34 78 SER A C 1
ATOM 605 O O . SER A 1 78 ? -3.407 7.593 4.990 1.00 54.34 78 SER A O 1
ATOM 607 N N . PHE A 1 79 ? -3.575 6.710 2.941 1.00 59.94 79 PHE A N 1
ATOM 608 C CA . PHE A 1 79 ? -5.041 6.872 2.883 1.00 59.94 79 PHE A CA 1
ATOM 609 C C . PHE A 1 79 ? -5.822 5.567 2.747 1.00 59.94 79 PHE A C 1
ATOM 611 O O . PHE A 1 79 ? -6.980 5.489 3.160 1.00 59.94 79 PHE A O 1
ATOM 618 N N . VAL A 1 80 ? -5.207 4.527 2.185 1.00 65.19 80 VAL A N 1
ATOM 619 C CA . VAL A 1 80 ? -5.864 3.223 2.080 1.00 65.19 80 VAL A CA 1
ATOM 620 C C . VAL A 1 80 ? -5.905 2.560 3.452 1.00 65.19 80 VAL A C 1
ATOM 622 O O . VAL A 1 80 ? -4.897 2.521 4.152 1.00 65.19 80 VAL A O 1
ATOM 625 N N . GLY A 1 81 ? -7.071 2.033 3.822 1.00 63.34 81 GLY A N 1
ATOM 626 C CA . GLY A 1 81 ? -7.294 1.355 5.097 1.00 63.34 81 GLY A CA 1
ATOM 627 C C . GLY A 1 81 ? -7.563 2.278 6.263 1.00 63.34 81 GLY A C 1
ATOM 628 O O . GLY A 1 81 ? -7.454 1.832 7.401 1.00 63.34 81 GLY A O 1
ATOM 629 N N . GLN A 1 82 ? -7.901 3.541 6.008 1.00 76.88 82 GLN A N 1
ATOM 630 C CA . GLN A 1 82 ? -8.287 4.439 7.081 1.00 76.88 82 GLN A CA 1
ATOM 631 C C . GLN A 1 82 ? -9.675 4.069 7.606 1.00 76.88 82 GLN A C 1
ATOM 633 O O . GLN A 1 82 ? -10.647 4.013 6.848 1.00 76.88 82 GLN A O 1
ATOM 638 N N . ARG A 1 83 ? -9.782 3.822 8.910 1.00 78.81 83 ARG A N 1
ATOM 639 C CA . ARG A 1 83 ? -11.050 3.530 9.579 1.00 78.81 83 ARG A CA 1
ATOM 640 C C . ARG A 1 83 ? -11.930 4.779 9.642 1.00 78.81 83 ARG A C 1
ATOM 642 O O . ARG A 1 83 ? -11.457 5.878 9.917 1.00 78.81 83 ARG A O 1
ATOM 649 N N . TYR A 1 84 ? -13.236 4.605 9.458 1.00 79.00 84 TYR A N 1
ATOM 650 C CA . TYR A 1 84 ? -14.216 5.692 9.528 1.00 79.00 84 TYR A CA 1
ATOM 651 C C . TYR A 1 84 ? -14.185 6.451 10.860 1.00 79.00 84 TYR A C 1
ATOM 653 O O . TYR A 1 84 ? -14.263 7.676 10.861 1.00 79.00 84 TYR A O 1
ATOM 661 N N . ALA A 1 85 ? -14.009 5.749 11.982 1.00 76.38 85 ALA A N 1
ATOM 662 C CA . ALA A 1 85 ? -13.882 6.382 13.294 1.00 76.38 85 ALA A CA 1
ATOM 663 C C . ALA A 1 85 ? -12.678 7.342 13.368 1.00 76.38 85 ALA A C 1
ATOM 665 O O . ALA A 1 85 ? -12.804 8.433 13.915 1.00 76.38 85 ALA A O 1
ATOM 666 N N . ASP A 1 86 ? -11.553 6.998 12.733 1.00 74.94 86 ASP A N 1
ATOM 667 C CA . ASP A 1 86 ? -10.349 7.842 12.745 1.00 74.94 86 ASP A CA 1
ATOM 668 C C . ASP A 1 86 ? -10.587 9.154 11.974 1.00 74.94 86 ASP A C 1
ATOM 670 O O . ASP A 1 86 ? -10.045 10.202 12.314 1.00 74.94 86 ASP A O 1
ATOM 674 N N . LEU A 1 87 ? -11.446 9.125 10.950 1.00 73.69 87 LEU A N 1
ATOM 675 C CA . LEU A 1 87 ? -11.850 10.319 10.200 1.00 73.69 87 LEU A CA 1
ATOM 676 C C . LEU A 1 87 ? -12.815 11.212 10.984 1.00 73.69 87 LEU A C 1
ATOM 678 O O . LEU A 1 87 ? -12.811 12.428 10.792 1.00 73.69 87 LEU A O 1
ATOM 682 N N . GLN A 1 88 ? -13.641 10.637 11.863 1.00 72.81 88 GLN A N 1
ATOM 683 C CA . GLN A 1 88 ? -14.504 11.423 12.748 1.00 72.81 88 GLN A CA 1
ATOM 684 C C . GLN A 1 88 ? -13.679 12.244 13.745 1.00 72.81 88 GLN A C 1
ATOM 686 O O . GLN A 1 88 ? -13.990 13.416 13.971 1.00 72.81 88 GLN A O 1
ATOM 691 N N . ASP A 1 89 ? -12.597 11.668 14.271 1.00 73.12 89 ASP A N 1
ATOM 692 C CA . ASP A 1 89 ? -11.661 12.382 15.142 1.00 73.12 89 ASP A CA 1
ATOM 693 C C . ASP A 1 89 ? -10.999 13.561 14.402 1.00 73.12 89 ASP A C 1
ATOM 695 O O . ASP A 1 89 ? -10.912 14.672 14.935 1.00 73.12 89 ASP A O 1
ATOM 699 N N . GLU A 1 90 ? -10.603 13.375 13.137 1.00 72.31 90 GLU A N 1
ATOM 700 C CA . GLU A 1 90 ? -10.057 14.460 12.305 1.00 72.31 90 GLU A CA 1
ATOM 701 C C . GLU A 1 90 ? -11.109 15.536 11.967 1.00 72.31 90 GLU A C 1
ATOM 703 O O . GLU A 1 90 ? -10.777 16.721 11.894 1.00 72.31 90 GLU A O 1
ATOM 708 N N . LEU A 1 91 ? -12.394 15.180 11.815 1.00 72.81 91 LEU A N 1
ATOM 709 C CA . LEU A 1 91 ? -13.472 16.162 11.605 1.00 72.81 91 LEU A CA 1
ATOM 710 C C . LEU A 1 91 ? -13.653 17.067 12.829 1.00 72.81 91 LEU A C 1
ATOM 712 O O . LEU A 1 91 ? -13.881 18.272 12.687 1.00 72.81 91 LEU A O 1
ATOM 716 N N . ALA A 1 92 ? -13.511 16.515 14.036 1.00 77.12 92 ALA A N 1
ATOM 717 C CA . ALA A 1 92 ? -13.541 17.305 15.262 1.00 77.12 92 ALA A CA 1
ATOM 718 C C . ALA A 1 92 ? -12.362 18.295 15.320 1.00 77.12 92 ALA A C 1
ATOM 720 O O . ALA A 1 92 ? -12.561 19.468 15.656 1.00 77.12 92 ALA A O 1
ATOM 721 N N . LYS A 1 93 ? -11.158 17.861 14.916 1.00 76.19 93 LYS A N 1
ATOM 722 C CA . LYS A 1 93 ? -9.978 18.736 14.786 1.00 76.19 93 LYS A CA 1
ATOM 723 C C . LYS A 1 93 ? -10.196 19.835 13.746 1.00 76.19 93 LYS A C 1
ATOM 725 O O . LYS A 1 93 ? -9.835 20.980 14.000 1.00 76.19 93 LYS A O 1
ATOM 730 N N . TYR A 1 94 ? -10.861 19.532 12.629 1.00 74.88 94 TYR A N 1
ATOM 731 C CA . TYR A 1 94 ? -11.208 20.530 11.611 1.00 74.88 94 TYR A CA 1
ATOM 732 C C . TYR A 1 94 ? -12.107 21.626 12.181 1.00 74.88 94 TYR A C 1
ATOM 734 O O . TYR A 1 94 ? -11.820 22.811 12.016 1.00 74.88 94 TYR A O 1
ATOM 742 N N . GLY A 1 95 ? -13.153 21.250 12.924 1.00 76.25 95 GLY A N 1
ATOM 743 C CA . GLY A 1 95 ? -14.021 22.213 13.607 1.00 76.25 95 GLY A CA 1
ATOM 744 C C . GLY A 1 95 ? -13.257 23.114 14.586 1.00 76.25 95 GLY A C 1
ATOM 745 O O . GLY A 1 95 ? -13.507 24.320 14.644 1.00 76.25 95 GLY A O 1
ATOM 746 N N . GLN A 1 96 ? -12.278 22.561 15.308 1.00 81.62 96 GLN A N 1
ATOM 747 C CA . GLN A 1 96 ? -11.404 23.335 16.196 1.00 81.62 96 GLN A CA 1
ATOM 748 C C . GLN A 1 96 ? -10.440 24.254 15.432 1.00 81.62 96 GLN A C 1
ATOM 750 O O . GLN A 1 96 ? -10.246 25.400 15.838 1.00 81.62 96 GLN A O 1
ATOM 755 N N . ALA A 1 97 ? -9.862 23.797 14.321 1.00 79.12 97 ALA A N 1
ATOM 756 C CA . ALA A 1 97 ? -8.981 24.600 13.474 1.00 79.12 97 ALA A CA 1
ATOM 757 C C . ALA A 1 97 ? -9.725 25.804 12.867 1.00 79.12 97 ALA A C 1
ATOM 759 O O . ALA A 1 97 ? -9.196 26.916 12.875 1.00 79.12 97 ALA A O 1
ATOM 760 N N . VAL A 1 98 ? -10.985 25.618 12.447 1.00 81.94 98 VAL A N 1
ATOM 761 C CA . VAL A 1 98 ? -11.877 26.717 12.029 1.00 81.94 98 VAL A CA 1
ATOM 762 C C . VAL A 1 98 ? -12.104 27.705 13.167 1.00 81.94 98 VAL A C 1
ATOM 764 O O . VAL A 1 98 ? -11.952 28.909 12.971 1.00 81.94 98 VAL A O 1
ATOM 767 N N . ALA A 1 99 ? -12.440 27.213 14.360 1.00 84.06 99 ALA A N 1
ATOM 768 C CA . ALA A 1 99 ? -12.715 28.068 15.512 1.00 84.06 99 ALA A CA 1
ATOM 769 C C . ALA A 1 99 ? -11.484 28.866 15.982 1.00 84.06 99 ALA A C 1
ATOM 771 O O . ALA A 1 99 ? -11.627 29.978 16.485 1.00 84.06 99 ALA A O 1
ATOM 772 N N . THR A 1 100 ? -10.282 28.308 15.819 1.00 86.50 100 THR A N 1
ATOM 773 C CA . THR A 1 100 ? -9.014 28.917 16.255 1.00 86.50 100 THR A CA 1
ATOM 774 C C . THR A 1 100 ? -8.301 29.714 15.161 1.00 86.50 100 THR A C 1
ATOM 776 O O . THR A 1 100 ? -7.318 30.390 15.453 1.00 86.50 100 THR A O 1
ATOM 779 N N . GLY A 1 101 ? -8.785 29.668 13.914 1.00 83.25 101 GLY A N 1
ATOM 780 C CA . GLY A 1 101 ? -8.157 30.350 12.781 1.00 83.25 101 GLY A CA 1
ATOM 781 C C . GLY A 1 101 ? -6.803 29.758 12.373 1.00 83.25 101 GLY A C 1
ATOM 782 O O . GLY A 1 101 ? -5.994 30.461 11.770 1.00 83.25 101 GLY A O 1
ATOM 783 N N . ASN A 1 102 ? -6.532 28.489 12.698 1.00 84.50 102 ASN A N 1
ATOM 784 C CA . ASN A 1 102 ? -5.294 27.814 12.308 1.00 84.50 102 ASN A CA 1
ATOM 785 C C . ASN A 1 102 ? -5.368 27.377 10.835 1.00 84.50 102 ASN A C 1
ATOM 787 O O . ASN A 1 102 ? -5.845 26.287 10.520 1.00 84.50 102 ASN A O 1
ATOM 791 N N . VAL A 1 103 ? -4.919 28.259 9.940 1.00 80.50 103 VAL A N 1
ATOM 792 C CA . VAL A 1 103 ? -5.017 28.098 8.479 1.00 80.50 103 VAL A CA 1
ATOM 793 C C . VAL A 1 103 ? -4.207 26.905 7.958 1.00 80.50 103 VAL A C 1
ATOM 795 O O . VAL A 1 103 ? -4.670 26.213 7.052 1.00 80.50 103 VAL A O 1
ATOM 798 N N . ASP A 1 104 ? -3.036 26.631 8.533 1.00 74.38 104 ASP A N 1
ATOM 799 C CA . ASP A 1 104 ? -2.171 25.534 8.080 1.00 74.38 104 ASP A CA 1
ATOM 800 C C . ASP A 1 104 ? -2.810 24.171 8.370 1.00 74.38 104 ASP A C 1
ATOM 802 O O . ASP A 1 104 ? -2.893 23.311 7.490 1.00 74.38 104 ASP A O 1
ATOM 806 N N . GLU A 1 105 ? -3.356 24.007 9.577 1.00 71.12 105 GLU A N 1
ATOM 807 C CA . GLU A 1 105 ? -4.062 22.786 9.969 1.00 71.12 105 GLU A CA 1
ATOM 808 C C . GLU A 1 105 ? -5.378 22.614 9.197 1.00 71.12 105 GLU A C 1
ATOM 810 O O . GLU A 1 105 ? -5.730 21.509 8.784 1.00 71.12 105 GLU A O 1
ATOM 815 N N . LEU A 1 106 ? -6.074 23.720 8.919 1.00 74.19 106 LEU A N 1
ATOM 816 C CA . LEU A 1 106 ? -7.257 23.750 8.059 1.00 74.19 106 LEU A CA 1
ATOM 817 C C . LEU A 1 106 ? -6.963 23.235 6.649 1.00 74.19 106 LEU A C 1
ATOM 819 O O . LEU A 1 106 ? -7.691 22.382 6.144 1.00 74.19 106 LEU A O 1
ATOM 823 N N . ASN A 1 107 ? -5.895 23.730 6.022 1.00 71.88 107 ASN A N 1
ATOM 824 C CA . ASN A 1 107 ? -5.498 23.307 4.682 1.00 71.88 107 ASN A CA 1
ATOM 825 C C . ASN A 1 107 ? -5.074 21.834 4.662 1.00 71.88 107 ASN A C 1
ATOM 827 O O . ASN A 1 107 ? -5.482 21.100 3.759 1.00 71.88 107 ASN A O 1
ATOM 831 N N . ARG A 1 108 ? -4.323 21.380 5.676 1.00 73.19 108 ARG A N 1
ATOM 832 C CA . ARG A 1 108 ? -3.933 19.969 5.836 1.00 73.19 108 ARG A CA 1
ATOM 833 C C . ARG A 1 108 ? -5.159 19.056 5.901 1.00 73.19 108 ARG A C 1
ATOM 835 O O . ARG A 1 108 ? -5.266 18.098 5.138 1.00 73.19 108 ARG A O 1
ATOM 842 N N . LEU A 1 109 ? -6.103 19.376 6.783 1.00 70.62 109 LEU A N 1
ATOM 843 C CA . LEU A 1 109 ? -7.319 18.591 6.990 1.00 70.62 109 LEU A CA 1
ATOM 844 C C . LEU A 1 109 ? -8.285 18.674 5.798 1.00 70.62 109 LEU A C 1
ATOM 846 O O . LEU A 1 109 ? -8.946 17.694 5.468 1.00 70.62 109 LEU A O 1
ATOM 850 N N . HIS A 1 110 ? -8.358 19.814 5.107 1.00 71.56 110 HIS A N 1
ATOM 851 C CA . HIS A 1 110 ? -9.173 19.943 3.900 1.00 71.56 110 HIS A CA 1
ATOM 852 C C . HIS A 1 110 ? -8.693 19.001 2.787 1.00 71.56 110 HIS A C 1
ATOM 854 O O . HIS A 1 110 ? -9.503 18.298 2.182 1.00 71.56 110 HIS A O 1
ATOM 860 N N . GLN A 1 111 ? -7.377 18.933 2.559 1.00 67.88 111 GLN A N 1
ATOM 861 C CA . GLN A 1 111 ? -6.784 17.994 1.600 1.00 67.88 111 GLN A CA 1
ATOM 862 C C . GLN A 1 111 ? -7.030 16.537 2.007 1.00 67.88 111 GLN A C 1
ATOM 864 O O . GLN A 1 111 ? -7.392 15.715 1.163 1.00 67.88 111 GLN A O 1
ATOM 869 N N . LEU A 1 112 ? -6.936 16.233 3.307 1.00 69.50 112 LEU A N 1
ATOM 870 C CA . LEU A 1 112 ? -7.306 14.923 3.835 1.00 69.50 112 LEU A CA 1
ATOM 871 C C . LEU A 1 112 ? -8.747 14.553 3.447 1.00 69.50 112 LEU A C 1
ATOM 873 O O . LEU A 1 112 ? -8.951 13.511 2.832 1.00 69.50 112 LEU A O 1
ATOM 877 N N . PHE A 1 113 ? -9.744 15.397 3.718 1.00 69.69 113 PHE A N 1
ATOM 878 C CA . PHE A 1 113 ? -11.140 15.046 3.418 1.00 69.69 113 PHE A CA 1
ATOM 879 C C . PHE A 1 113 ? -11.448 14.925 1.924 1.00 69.69 113 PHE A C 1
ATOM 881 O O . PHE A 1 113 ? -12.227 14.050 1.538 1.00 69.69 113 PHE A O 1
ATOM 888 N N . LEU A 1 114 ? -10.833 15.756 1.074 1.00 67.12 114 LEU A N 1
ATOM 889 C CA . LEU A 1 114 ? -10.956 15.615 -0.381 1.00 67.12 114 LEU A CA 1
ATOM 890 C C . LEU A 1 114 ? -10.445 14.250 -0.855 1.00 67.12 114 LEU A C 1
ATOM 892 O O . LEU A 1 114 ? -11.073 13.615 -1.708 1.00 67.12 114 LEU A O 1
ATOM 896 N N . SER A 1 115 ? -9.351 13.769 -0.262 1.00 61.81 115 SER A N 1
ATOM 897 C CA . SER A 1 115 ? -8.816 12.449 -0.579 1.00 61.81 115 SER A CA 1
ATOM 898 C C . SER A 1 115 ? -9.733 11.314 -0.132 1.00 61.81 115 SER A C 1
ATOM 900 O O . SER A 1 115 ? -9.993 10.392 -0.908 1.00 61.81 115 SER A O 1
ATOM 902 N N . THR A 1 116 ? -10.328 11.421 1.058 1.00 65.44 116 THR A N 1
ATOM 903 C CA . THR A 1 116 ? -11.268 10.423 1.575 1.00 65.44 116 THR A CA 1
ATOM 904 C C . THR A 1 116 ? -12.553 10.349 0.749 1.00 65.44 116 THR A C 1
ATOM 906 O O . THR A 1 116 ? -13.091 9.263 0.549 1.00 65.44 116 THR A O 1
ATOM 909 N N . ALA A 1 117 ? -13.038 11.480 0.222 1.00 63.84 117 ALA A N 1
ATOM 910 C CA . ALA A 1 117 ? -14.260 11.541 -0.586 1.00 63.84 117 ALA A CA 1
ATOM 911 C C . ALA A 1 117 ? -14.179 10.734 -1.897 1.00 63.84 117 ALA A C 1
ATOM 913 O O . ALA A 1 117 ? -15.209 10.394 -2.478 1.00 63.84 117 ALA A O 1
ATOM 914 N N . SER A 1 118 ? -12.966 10.418 -2.357 1.00 64.69 118 SER A N 1
ATOM 915 C CA . SER A 1 118 ? -12.724 9.618 -3.563 1.00 64.69 118 SER A CA 1
ATOM 916 C C . SER A 1 118 ? -12.564 8.116 -3.278 1.00 64.69 118 SER A C 1
ATOM 918 O O . SER A 1 118 ? -12.422 7.327 -4.214 1.00 64.69 118 SER A O 1
ATOM 920 N N . LEU A 1 119 ? -12.589 7.711 -2.003 1.00 74.88 119 LEU A N 1
ATOM 921 C CA . LEU A 1 119 ? -12.489 6.322 -1.558 1.00 74.88 119 LEU A CA 1
ATOM 922 C C . LEU A 1 119 ? -13.877 5.719 -1.311 1.00 74.88 119 LEU A C 1
ATOM 924 O O . LEU A 1 119 ? -14.842 6.416 -0.997 1.00 74.88 119 LEU A O 1
ATOM 928 N N . ALA A 1 120 ? -13.974 4.397 -1.426 1.00 77.31 120 ALA A N 1
ATOM 929 C CA . ALA A 1 120 ? -15.186 3.652 -1.118 1.00 77.31 120 ALA A CA 1
ATOM 930 C C . ALA A 1 120 ? -15.091 3.027 0.285 1.00 77.31 120 ALA A C 1
ATOM 932 O O . ALA A 1 120 ? -14.029 2.512 0.651 1.00 77.31 120 ALA A O 1
ATOM 933 N N . PRO A 1 121 ? -16.184 3.032 1.070 1.00 82.62 121 PRO A N 1
ATOM 934 C CA . PRO A 1 121 ? -16.222 2.313 2.331 1.00 82.62 121 PRO A CA 1
ATOM 935 C C . PRO A 1 121 ? -16.276 0.800 2.079 1.00 82.62 121 PRO A C 1
ATOM 937 O O . PRO A 1 121 ? -17.131 0.296 1.349 1.00 82.62 121 PRO A O 1
ATOM 940 N N . VAL A 1 122 ? -15.378 0.077 2.733 1.00 86.56 122 VAL A N 1
ATOM 941 C CA . VAL A 1 122 ? -15.318 -1.380 2.818 1.00 86.56 122 VAL A CA 1
ATOM 942 C C . VAL A 1 122 ? -15.744 -1.771 4.226 1.00 86.56 122 VAL A C 1
ATOM 944 O O . VAL A 1 122 ? -15.124 -1.360 5.208 1.00 86.56 122 VAL A O 1
ATOM 947 N N . LEU A 1 123 ? -16.823 -2.545 4.322 1.00 89.75 123 LEU A N 1
ATOM 948 C CA . LEU A 1 123 ? -17.389 -2.986 5.592 1.00 89.75 123 LEU A CA 1
ATOM 949 C C . LEU A 1 123 ? -16.846 -4.365 5.967 1.00 89.75 123 LEU A C 1
ATOM 951 O O . LEU A 1 123 ? -17.024 -5.324 5.217 1.00 89.75 123 LEU A O 1
ATOM 955 N N . PHE A 1 124 ? -16.292 -4.479 7.170 1.00 92.44 124 PHE A N 1
ATOM 956 C CA . PHE A 1 124 ? -15.971 -5.756 7.795 1.00 92.44 124 PHE A CA 1
ATOM 957 C C . PHE A 1 124 ? -16.884 -6.003 8.987 1.00 92.44 124 PHE A C 1
ATOM 959 O O . PHE A 1 124 ? -17.195 -5.097 9.759 1.00 92.44 124 PHE A O 1
ATOM 966 N N . LYS A 1 125 ? -17.337 -7.250 9.123 1.00 94.62 125 LYS A N 1
ATOM 967 C CA . LYS A 1 125 ? -18.249 -7.645 10.194 1.00 94.62 125 LYS A CA 1
ATOM 968 C C . LYS A 1 125 ? -17.513 -7.921 11.495 1.00 94.62 125 LYS A C 1
ATOM 970 O O . LYS A 1 125 ? -16.365 -8.374 11.481 1.00 94.62 125 LYS A O 1
ATOM 975 N N . GLN A 1 126 ? -18.206 -7.716 12.610 1.00 95.50 126 GLN A N 1
ATOM 976 C CA . GLN A 1 126 ? -17.776 -8.200 13.917 1.00 95.50 126 GLN A CA 1
ATOM 977 C C . GLN A 1 126 ? -17.324 -9.668 13.834 1.00 95.50 126 GLN A C 1
ATOM 979 O O . GLN A 1 126 ? -17.950 -10.492 13.166 1.00 95.50 126 GLN A O 1
ATOM 984 N N . GLY A 1 127 ? -16.227 -10.000 14.514 1.00 95.00 127 GLY A N 1
ATOM 985 C CA . GLY A 1 127 ? -15.639 -11.340 14.495 1.00 95.00 127 GLY A CA 1
ATOM 986 C C . GLY A 1 127 ? -14.704 -11.608 13.310 1.00 95.00 127 GLY A C 1
ATOM 987 O O . GLY A 1 127 ? -14.091 -12.673 13.262 1.00 95.00 127 GLY A O 1
ATOM 988 N N . THR A 1 128 ? -14.533 -10.662 12.381 1.00 96.12 128 THR A N 1
ATOM 989 C CA . THR A 1 128 ? -13.526 -10.790 11.316 1.00 96.12 128 THR A CA 1
ATOM 990 C C . THR A 1 128 ? -12.121 -10.689 11.908 1.00 96.12 128 THR A C 1
ATOM 992 O O . THR A 1 128 ? -11.829 -9.753 12.649 1.00 96.12 128 THR A O 1
ATOM 995 N N . GLN A 1 129 ? -11.248 -11.642 11.580 1.00 95.31 129 GLN A N 1
ATOM 996 C CA . GLN A 1 129 ? -9.860 -11.679 12.062 1.00 95.31 129 GLN A CA 1
ATOM 997 C C . GLN A 1 129 ? -8.824 -11.395 10.965 1.00 95.31 129 GLN A C 1
ATOM 999 O O . GLN A 1 129 ? -7.695 -11.024 11.274 1.00 95.31 129 GLN A O 1
ATOM 1004 N N . VAL A 1 130 ? -9.203 -11.548 9.695 1.00 95.75 130 VAL A N 1
ATOM 1005 C CA . VAL A 1 130 ? -8.353 -11.226 8.545 1.00 95.75 130 VAL A CA 1
ATOM 1006 C C . VAL A 1 130 ? -9.095 -10.233 7.670 1.00 95.75 130 VAL A C 1
ATOM 1008 O O . VAL A 1 130 ? -10.206 -10.512 7.219 1.00 95.75 130 VAL A O 1
ATOM 1011 N N . LEU A 1 131 ? -8.491 -9.067 7.469 1.00 94.00 131 LEU A N 1
ATOM 1012 C CA . LEU A 1 131 ? -9.017 -8.008 6.618 1.00 94.00 131 LEU A CA 1
ATOM 1013 C C . LEU A 1 131 ? -8.271 -8.043 5.290 1.00 94.00 131 LEU A C 1
ATOM 1015 O O . LEU A 1 131 ? -7.043 -8.038 5.281 1.00 94.00 131 LEU A O 1
ATOM 1019 N N . THR A 1 132 ? -9.007 -8.064 4.184 1.00 91.94 132 THR A N 1
ATOM 1020 C CA . THR A 1 132 ? -8.444 -8.132 2.831 1.00 91.94 132 THR A CA 1
ATOM 1021 C C . THR A 1 132 ? -8.882 -6.904 2.050 1.00 91.94 132 THR A C 1
ATOM 1023 O O . THR A 1 132 ? -10.074 -6.674 1.851 1.00 91.94 132 THR A O 1
ATOM 1026 N N . PHE A 1 133 ? -7.908 -6.136 1.580 1.00 88.56 133 PHE A N 1
ATOM 1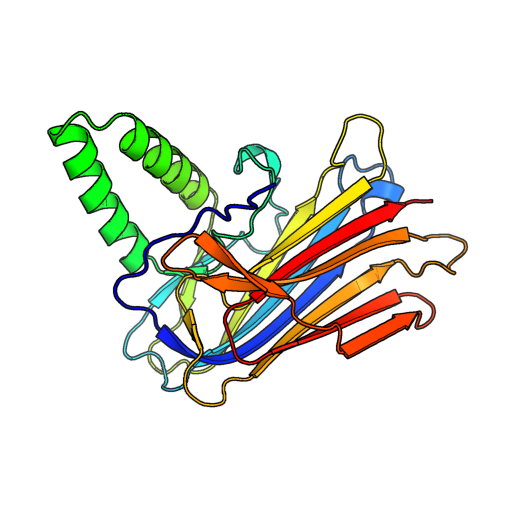027 C CA . PHE A 1 133 ? -8.104 -4.970 0.734 1.00 88.56 133 PHE A CA 1
ATOM 1028 C C . PHE A 1 133 ? -7.541 -5.265 -0.653 1.00 88.56 133 PHE A C 1
ATOM 1030 O O . PHE A 1 133 ? -6.344 -5.507 -0.803 1.00 88.56 133 PHE A O 1
ATOM 1037 N N . GLU A 1 134 ? -8.400 -5.226 -1.668 1.00 88.25 134 GLU A N 1
ATOM 1038 C CA . GLU A 1 134 ? -8.005 -5.356 -3.070 1.00 88.25 134 GLU A CA 1
ATOM 1039 C C . GLU A 1 134 ? -8.307 -4.050 -3.800 1.00 88.25 134 GLU A C 1
ATOM 1041 O O . GLU A 1 134 ? -9.442 -3.569 -3.791 1.00 88.25 134 GLU A O 1
ATOM 1046 N N . TYR A 1 135 ? -7.286 -3.467 -4.425 1.00 85.19 135 TYR A N 1
ATOM 1047 C CA . TYR A 1 135 ? -7.425 -2.205 -5.136 1.00 85.19 135 TYR A CA 1
ATOM 1048 C C . TYR A 1 135 ? -6.427 -2.043 -6.281 1.00 85.19 135 TYR A C 1
ATOM 1050 O O . TYR A 1 135 ? -5.447 -2.779 -6.410 1.00 85.19 135 TYR A O 1
ATOM 1058 N N . GLU A 1 136 ? -6.689 -1.049 -7.131 1.00 84.44 136 GLU A N 1
ATOM 1059 C CA . GLU A 1 136 ? -5.815 -0.685 -8.238 1.00 84.44 136 GLU A CA 1
ATOM 1060 C C . GLU A 1 136 ? -5.376 0.779 -8.175 1.00 84.44 136 GLU A C 1
ATOM 1062 O O . GLU A 1 136 ? -6.172 1.681 -7.909 1.00 84.44 136 GLU A O 1
ATOM 1067 N N . LEU A 1 137 ? -4.104 1.007 -8.492 1.00 84.00 137 LEU A N 1
ATOM 1068 C CA . LEU A 1 137 ? -3.483 2.326 -8.574 1.00 84.00 137 LEU A CA 1
ATOM 1069 C C . LEU A 1 137 ? -3.139 2.655 -10.022 1.00 84.00 137 LEU A C 1
ATOM 1071 O O . LEU A 1 137 ? -2.684 1.775 -10.754 1.00 84.00 137 LEU A O 1
ATOM 1075 N N . ALA A 1 138 ? -3.307 3.915 -10.416 1.00 81.94 138 ALA A N 1
ATOM 1076 C CA . ALA A 1 138 ? -2.738 4.468 -11.638 1.00 81.94 138 ALA A CA 1
ATOM 1077 C C . ALA A 1 138 ? -1.527 5.346 -11.279 1.00 81.94 138 ALA A C 1
ATOM 1079 O O . ALA A 1 138 ? -1.687 6.438 -10.738 1.00 81.94 138 ALA A O 1
ATOM 1080 N N . LEU A 1 139 ? -0.319 4.855 -11.562 1.00 82.88 139 LEU A N 1
ATOM 1081 C CA . LEU A 1 139 ? 0.941 5.567 -11.359 1.00 82.88 139 LEU A CA 1
ATOM 1082 C C . LEU A 1 139 ? 1.320 6.330 -12.618 1.00 82.88 139 LEU A C 1
ATOM 1084 O O . LEU A 1 139 ? 1.369 5.762 -13.704 1.00 82.88 139 LEU A O 1
ATOM 1088 N N . HIS A 1 140 ? 1.656 7.599 -12.481 1.00 81.50 140 HIS A N 1
ATOM 1089 C CA . HIS A 1 140 ? 2.094 8.416 -13.605 1.00 81.50 140 HIS A CA 1
ATOM 1090 C C . HIS A 1 140 ? 3.609 8.609 -13.589 1.00 81.50 140 HIS A C 1
ATOM 1092 O O . HIS A 1 140 ? 4.222 8.463 -12.530 1.00 81.50 140 HIS A O 1
ATOM 1098 N N . PRO A 1 141 ? 4.217 8.944 -14.742 1.00 83.00 141 PRO A N 1
ATOM 1099 C CA . PRO A 1 141 ? 5.625 9.284 -14.774 1.00 83.00 141 PRO A CA 1
ATOM 1100 C C . PRO A 1 141 ? 5.948 10.408 -13.787 1.00 83.00 141 PRO A C 1
ATOM 1102 O O . PRO A 1 141 ? 5.213 11.396 -13.715 1.00 83.00 141 PRO A O 1
ATOM 1105 N N . ILE A 1 142 ? 7.057 10.277 -13.059 1.00 81.94 142 ILE A N 1
ATOM 1106 C CA . ILE A 1 142 ? 7.498 11.267 -12.059 1.00 81.94 142 ILE A CA 1
ATOM 1107 C C . ILE A 1 142 ? 7.809 12.636 -12.679 1.00 81.94 142 ILE A C 1
ATOM 1109 O O . ILE A 1 142 ? 7.829 13.648 -11.986 1.00 81.94 142 ILE A O 1
ATOM 1113 N N . ALA A 1 143 ? 8.072 12.670 -13.985 1.00 79.62 143 ALA A N 1
ATOM 1114 C CA . ALA A 1 143 ? 8.295 13.882 -14.750 1.00 79.62 143 ALA A CA 1
ATOM 1115 C C . ALA A 1 143 ? 7.676 13.731 -16.141 1.00 79.62 143 ALA A C 1
ATOM 1117 O O . ALA A 1 143 ? 7.618 12.638 -16.707 1.00 79.62 143 ALA A O 1
ATOM 1118 N N . GLU A 1 144 ? 7.203 14.841 -16.700 1.00 76.94 144 GLU A N 1
ATOM 1119 C CA . GLU A 1 144 ? 6.601 14.838 -18.028 1.00 76.94 144 GLU A CA 1
ATOM 1120 C C . GLU A 1 144 ? 7.602 14.337 -19.082 1.00 76.94 144 GLU A C 1
ATOM 1122 O O . GLU A 1 144 ? 8.769 14.729 -19.098 1.00 76.94 144 GLU A O 1
ATOM 1127 N N . GLY A 1 145 ? 7.147 13.434 -19.954 1.00 75.12 145 GLY A N 1
ATOM 1128 C CA . GLY A 1 145 ? 7.972 12.855 -21.017 1.00 75.12 145 GLY A CA 1
ATOM 1129 C C . GLY A 1 145 ? 8.961 11.773 -20.571 1.00 75.12 145 GLY A C 1
ATOM 1130 O O . GLY A 1 145 ? 9.713 11.281 -21.411 1.00 75.12 145 GLY A O 1
ATOM 1131 N N . THR A 1 146 ? 8.970 11.375 -19.295 1.00 82.12 146 THR A N 1
ATOM 1132 C CA . THR A 1 146 ? 9.785 10.245 -18.822 1.00 82.12 146 THR A CA 1
ATOM 1133 C C . THR A 1 146 ? 8.983 8.946 -18.778 1.00 82.12 146 THR A C 1
ATOM 1135 O O . THR A 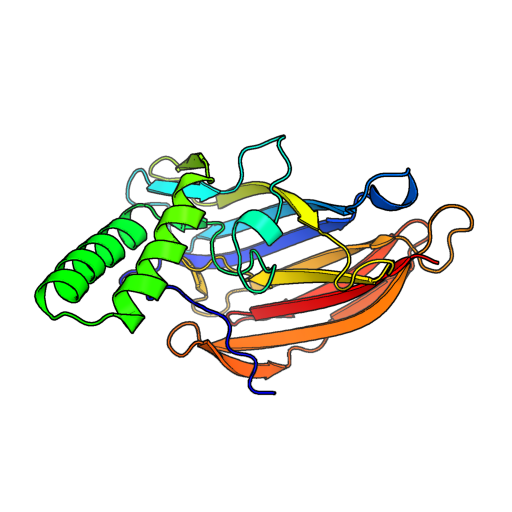1 146 ? 7.757 8.926 -18.899 1.00 82.12 146 THR A O 1
ATOM 1138 N N . THR A 1 147 ? 9.696 7.835 -18.605 1.00 86.00 147 THR A N 1
ATOM 1139 C CA . THR A 1 147 ? 9.131 6.506 -18.341 1.00 86.00 147 THR A CA 1
ATOM 1140 C C . THR A 1 147 ? 9.501 6.015 -16.943 1.00 86.00 147 THR A C 1
ATOM 1142 O O . THR A 1 147 ? 9.589 4.808 -16.707 1.00 86.00 147 THR A O 1
ATOM 1145 N N . ASP A 1 148 ? 9.724 6.964 -16.033 1.00 87.31 148 ASP A N 1
ATOM 1146 C CA . ASP A 1 148 ? 10.163 6.739 -14.661 1.00 87.31 148 ASP A CA 1
ATOM 1147 C C . ASP A 1 148 ? 8.947 6.775 -13.748 1.00 87.31 148 ASP A C 1
ATOM 1149 O O . ASP A 1 148 ? 8.230 7.771 -13.709 1.00 87.31 148 ASP A O 1
ATOM 1153 N N . PHE A 1 149 ? 8.719 5.703 -13.006 1.00 86.81 149 PHE A N 1
ATOM 1154 C CA . PHE A 1 149 ? 7.557 5.529 -12.149 1.00 86.81 149 PHE A CA 1
ATOM 1155 C C . PHE A 1 149 ? 8.008 5.222 -10.729 1.00 86.81 149 PHE A C 1
ATOM 1157 O O . PHE A 1 149 ? 8.929 4.433 -10.511 1.00 86.81 149 PHE A O 1
ATOM 1164 N N . GLU A 1 150 ? 7.318 5.816 -9.765 1.00 87.00 150 GLU A N 1
ATOM 1165 C CA . GLU A 1 150 ? 7.526 5.570 -8.346 1.00 87.00 150 GLU A CA 1
ATOM 1166 C C . GLU A 1 150 ? 6.317 4.821 -7.780 1.00 87.00 150 GLU A C 1
ATOM 1168 O O . GLU A 1 150 ? 5.174 5.238 -7.963 1.00 87.00 150 GLU A O 1
ATOM 1173 N N . LEU A 1 151 ? 6.571 3.692 -7.118 1.00 86.19 151 LEU A N 1
ATOM 1174 C CA . LEU A 1 151 ? 5.584 2.980 -6.317 1.00 86.19 151 LEU A CA 1
ATOM 1175 C C . LEU A 1 151 ? 5.981 3.060 -4.847 1.00 86.19 151 LEU A C 1
ATOM 1177 O O . LEU A 1 151 ? 7.053 2.586 -4.459 1.00 86.19 151 LEU A O 1
ATOM 1181 N N . THR A 1 152 ? 5.055 3.572 -4.045 1.00 82.44 152 THR A N 1
ATOM 1182 C CA . THR A 1 152 ? 5.265 3.817 -2.624 1.00 82.44 152 THR A CA 1
ATOM 1183 C C . THR A 1 152 ? 3.991 3.482 -1.848 1.00 82.44 152 THR A C 1
ATOM 1185 O O . THR A 1 152 ? 2.917 3.939 -2.241 1.00 82.44 152 THR A O 1
ATOM 1188 N N . LEU A 1 153 ? 4.084 2.698 -0.762 1.00 79.00 153 LEU A N 1
ATOM 1189 C CA . LEU A 1 153 ? 2.961 2.366 0.141 1.00 79.00 153 LEU A CA 1
ATOM 1190 C C . LEU A 1 153 ? 3.422 2.152 1.600 1.00 79.00 153 LEU A C 1
ATOM 1192 O O . LEU A 1 153 ? 4.590 1.840 1.849 1.00 79.00 153 LEU A O 1
ATOM 1196 N N . LEU A 1 154 ? 2.479 2.261 2.549 1.00 77.56 154 LEU A N 1
ATOM 1197 C CA . LEU A 1 154 ? 2.629 1.797 3.940 1.00 77.56 154 LEU A CA 1
ATOM 1198 C C . LEU A 1 154 ? 2.166 0.345 4.099 1.00 77.56 154 LEU A C 1
ATOM 1200 O O . LEU A 1 154 ? 1.233 -0.107 3.431 1.00 77.56 154 LEU A O 1
ATOM 1204 N N . ALA A 1 155 ? 2.811 -0.387 5.007 1.00 77.50 155 ALA A N 1
ATOM 1205 C CA . ALA A 1 155 ? 2.503 -1.791 5.271 1.00 77.50 155 ALA A CA 1
ATOM 1206 C C . ALA A 1 155 ? 2.765 -2.167 6.744 1.00 77.50 155 ALA A C 1
ATOM 1208 O O . ALA A 1 155 ? 3.718 -2.870 7.026 1.00 77.50 155 ALA A O 1
ATOM 1209 N N . PRO A 1 156 ? 1.933 -1.759 7.702 1.00 76.31 156 PRO A N 1
ATOM 1210 C CA . PRO A 1 156 ? 0.495 -1.825 7.543 1.00 76.31 156 PRO A CA 1
ATOM 1211 C C . PRO A 1 156 ? -0.122 -0.488 7.156 1.00 76.31 156 PRO A C 1
ATOM 1213 O O . PRO A 1 156 ? 0.541 0.541 7.098 1.00 76.31 156 PRO A O 1
ATOM 1216 N N . MET A 1 157 ? -1.421 -0.529 6.875 1.00 82.50 157 MET A N 1
ATOM 1217 C CA . MET A 1 157 ? -2.216 0.677 6.674 1.00 82.50 157 MET A CA 1
ATOM 1218 C C . MET A 1 157 ? -2.294 1.502 7.981 1.00 82.50 157 MET A C 1
ATOM 1220 O O . MET A 1 157 ? -2.223 0.915 9.063 1.00 82.50 157 MET A O 1
ATOM 1224 N N . PRO A 1 158 ? -2.502 2.832 7.916 1.00 75.94 158 PRO A N 1
ATOM 1225 C CA . PRO A 1 158 ? -2.392 3.743 9.067 1.00 75.94 158 PRO A CA 1
ATOM 1226 C C . PRO A 1 158 ? -3.222 3.392 10.314 1.00 75.94 158 PRO A C 1
ATOM 1228 O O . PRO A 1 158 ? -2.820 3.724 11.425 1.00 75.94 158 PRO A O 1
ATOM 1231 N N . SER A 1 159 ? -4.376 2.731 10.158 1.00 85.12 159 SER A N 1
ATOM 1232 C CA . SER A 1 159 ? -5.267 2.373 11.276 1.00 85.12 159 SER A CA 1
ATOM 1233 C C . SER A 1 159 ? -4.822 1.141 12.075 1.00 85.12 159 SER A C 1
ATOM 1235 O O . SER A 1 159 ? -5.502 0.756 13.030 1.00 85.12 159 SER A O 1
ATOM 1237 N N . PHE A 1 160 ? -3.707 0.508 11.707 1.00 87.19 160 PHE A N 1
ATOM 1238 C CA . PHE A 1 160 ? -3.229 -0.729 12.320 1.00 87.19 160 PHE A CA 1
ATOM 1239 C C . PHE A 1 160 ? -1.875 -0.536 12.984 1.00 87.19 160 PHE A C 1
ATOM 1241 O O . PHE A 1 160 ? -1.028 0.200 12.489 1.00 87.19 160 PHE A O 1
ATOM 1248 N N . ARG A 1 161 ? -1.667 -1.241 14.097 1.00 87.94 161 ARG A N 1
ATOM 1249 C CA . ARG A 1 161 ? -0.425 -1.202 14.867 1.00 87.94 161 ARG A CA 1
ATOM 1250 C C . ARG A 1 161 ? 0.159 -2.610 15.017 1.00 87.94 161 ARG A C 1
ATOM 1252 O O . ARG A 1 161 ? -0.523 -3.487 15.556 1.00 87.94 161 ARG A O 1
ATOM 1259 N N . PRO A 1 162 ? 1.409 -2.857 14.592 1.00 88.38 162 PRO A N 1
ATOM 1260 C CA . PRO A 1 162 ? 2.100 -4.107 14.870 1.00 88.38 162 PRO A CA 1
ATOM 1261 C C . PRO A 1 162 ? 2.365 -4.220 16.372 1.00 88.38 162 PRO A C 1
ATOM 1263 O O . PRO A 1 162 ? 2.858 -3.282 16.999 1.00 88.38 162 PRO A O 1
ATOM 1266 N N . VAL A 1 163 ? 2.062 -5.377 16.961 1.00 87.94 163 VAL A N 1
ATOM 1267 C CA . VAL A 1 163 ? 2.345 -5.648 18.379 1.00 87.94 163 VAL A CA 1
ATOM 1268 C C . VAL A 1 163 ? 3.089 -6.967 18.569 1.00 87.94 163 VAL A C 1
ATOM 1270 O O . VAL A 1 163 ? 2.893 -7.935 17.836 1.00 87.94 163 VAL A O 1
ATOM 1273 N N . GLY A 1 164 ? 3.947 -7.025 19.589 1.00 85.44 164 GLY A N 1
ATOM 1274 C CA . GLY A 1 164 ? 4.714 -8.228 19.918 1.00 85.44 164 GLY A CA 1
ATOM 1275 C C . GLY A 1 164 ? 5.697 -8.624 18.812 1.00 85.44 164 GLY A C 1
ATOM 1276 O O . GLY A 1 164 ? 6.537 -7.826 18.414 1.00 85.44 164 GLY A O 1
ATOM 1277 N N . GLN A 1 165 ? 5.610 -9.874 18.347 1.00 85.56 165 GLN A N 1
ATOM 1278 C CA . GLN A 1 165 ? 6.428 -10.433 17.258 1.00 85.56 165 GLN A CA 1
ATOM 1279 C C . GLN A 1 165 ? 5.665 -10.392 15.927 1.00 85.56 165 GLN A C 1
ATOM 1281 O O . GLN A 1 165 ? 5.601 -11.397 15.217 1.00 85.56 165 GLN A O 1
ATOM 1286 N N . ALA A 1 166 ? 5.019 -9.263 15.623 1.00 88.81 166 ALA A N 1
ATOM 1287 C CA . ALA A 1 166 ? 4.269 -9.138 14.383 1.00 88.81 166 ALA A CA 1
ATOM 1288 C C . ALA A 1 166 ? 5.190 -9.328 13.170 1.00 88.81 166 ALA A C 1
ATOM 1290 O O . ALA A 1 166 ? 6.343 -8.895 13.188 1.00 88.81 166 ALA A O 1
ATOM 1291 N N . GLN A 1 167 ? 4.686 -9.971 12.118 1.00 90.44 167 GLN A N 1
ATOM 1292 C CA . GLN A 1 167 ? 5.436 -10.161 10.880 1.00 90.44 167 GLN A CA 1
ATOM 1293 C C . GLN A 1 167 ? 4.738 -9.461 9.733 1.00 90.44 167 GLN A C 1
ATOM 1295 O O . GLN A 1 167 ? 3.577 -9.729 9.431 1.00 90.44 167 GLN A O 1
ATOM 1300 N N . ILE A 1 168 ? 5.470 -8.594 9.055 1.00 90.88 168 ILE A N 1
ATOM 1301 C CA . ILE A 1 168 ? 4.941 -7.901 7.903 1.00 90.88 168 ILE A CA 1
ATOM 1302 C C . ILE A 1 168 ? 5.822 -8.192 6.696 1.00 90.88 168 ILE A C 1
ATOM 1304 O O . ILE A 1 168 ? 7.048 -8.092 6.766 1.00 90.88 168 ILE A O 1
ATOM 1308 N N . THR A 1 169 ? 5.179 -8.569 5.598 1.00 92.19 169 THR A N 1
ATOM 1309 C CA . THR A 1 169 ? 5.824 -8.940 4.343 1.00 92.19 169 THR A CA 1
ATOM 1310 C C . THR A 1 169 ? 5.318 -8.046 3.227 1.00 92.19 169 THR A C 1
ATOM 1312 O O . THR A 1 169 ? 4.112 -7.945 3.003 1.00 92.19 169 THR A O 1
ATOM 1315 N N . VAL A 1 170 ? 6.245 -7.450 2.483 1.00 91.44 170 VAL A N 1
ATOM 1316 C CA . VAL A 1 170 ? 5.947 -6.731 1.243 1.00 91.44 170 VAL A CA 1
ATOM 1317 C C . VAL A 1 170 ? 6.590 -7.468 0.091 1.00 91.44 170 VAL A C 1
ATOM 1319 O O . VAL A 1 170 ? 7.793 -7.718 0.107 1.00 91.44 170 VAL A O 1
ATOM 1322 N N . LEU A 1 171 ? 5.785 -7.775 -0.917 1.00 93.56 171 LEU A N 1
ATOM 1323 C CA . LEU A 1 171 ? 6.205 -8.358 -2.176 1.00 93.56 171 LEU A CA 1
ATOM 1324 C C . LEU A 1 171 ? 5.836 -7.407 -3.309 1.00 93.56 171 LEU A C 1
ATOM 1326 O O . LEU A 1 171 ? 4.679 -7.025 -3.468 1.00 93.56 171 LEU A O 1
ATOM 1330 N N . ILE A 1 172 ? 6.819 -7.068 -4.136 1.00 93.31 172 ILE A N 1
ATOM 1331 C CA . ILE A 1 172 ? 6.610 -6.263 -5.337 1.00 93.31 172 ILE A CA 1
ATOM 1332 C C . ILE A 1 172 ? 7.023 -7.084 -6.549 1.00 93.31 172 ILE A C 1
ATOM 1334 O O . ILE A 1 172 ? 8.167 -7.519 -6.662 1.00 93.31 172 ILE A O 1
ATOM 1338 N N . SER A 1 173 ? 6.075 -7.274 -7.461 1.00 93.25 173 SER A N 1
ATOM 1339 C CA . SER A 1 173 ? 6.254 -7.937 -8.747 1.00 93.25 173 SER A CA 1
ATOM 1340 C C . SER A 1 173 ? 6.300 -6.899 -9.859 1.00 93.25 173 SER A C 1
ATOM 1342 O O . SER A 1 173 ? 5.276 -6.40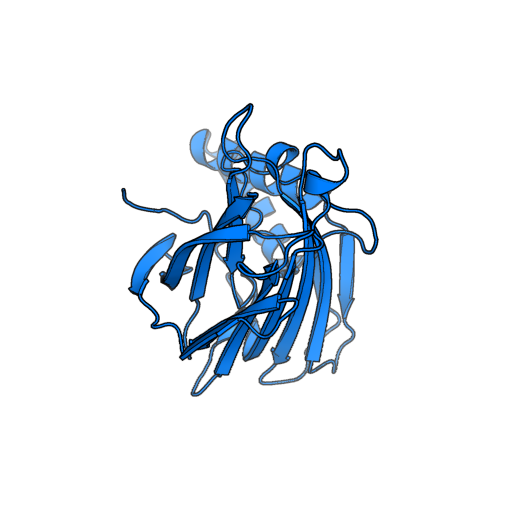1 -10.335 1.00 93.25 173 SER A O 1
ATOM 1344 N N . LEU A 1 174 ? 7.517 -6.600 -10.287 1.00 92.19 174 LEU A N 1
ATOM 1345 C CA . LEU A 1 174 ? 7.826 -5.699 -11.381 1.00 92.19 174 LEU A CA 1
ATOM 1346 C C . LEU A 1 174 ? 7.969 -6.449 -12.707 1.00 92.19 174 LEU A C 1
ATOM 1348 O O . LEU A 1 174 ? 8.160 -7.668 -12.730 1.00 92.19 174 LEU A O 1
ATOM 1352 N N . PRO A 1 175 ? 7.899 -5.730 -13.831 1.00 89.69 175 PRO A N 1
ATOM 1353 C CA . PRO A 1 175 ? 8.400 -6.213 -15.115 1.00 89.69 175 PRO A CA 1
ATOM 1354 C C . PRO A 1 175 ? 9.826 -6.758 -14.976 1.00 89.69 175 PRO A C 1
ATOM 1356 O O . PRO A 1 175 ? 10.652 -6.138 -14.307 1.00 89.69 175 PRO A O 1
ATOM 1359 N N . SER A 1 176 ? 10.125 -7.905 -15.586 1.00 87.44 176 SER A N 1
ATOM 1360 C CA . SER A 1 176 ? 11.503 -8.417 -15.638 1.00 87.44 176 SER A CA 1
ATOM 1361 C C . SER A 1 176 ? 12.426 -7.440 -16.361 1.00 87.44 176 SER A C 1
ATOM 1363 O O . SER A 1 176 ? 12.038 -6.854 -17.362 1.00 87.44 176 SER A O 1
ATOM 1365 N N . SER A 1 177 ? 13.675 -7.315 -15.923 1.00 82.56 177 SER A N 1
ATOM 1366 C CA . SER A 1 177 ? 14.682 -6.541 -16.663 1.00 82.56 177 SER A CA 1
ATOM 1367 C C . SER A 1 177 ? 15.153 -7.239 -17.948 1.00 82.56 177 SER A C 1
ATOM 1369 O O . SER A 1 177 ? 15.648 -6.583 -18.864 1.00 82.56 177 SER A O 1
ATOM 1371 N N . ASN A 1 178 ? 14.949 -8.555 -18.039 1.00 80.88 178 ASN A N 1
ATOM 1372 C CA . ASN A 1 178 ? 15.497 -9.422 -19.084 1.00 80.88 178 ASN A CA 1
ATOM 1373 C C . ASN A 1 178 ? 14.476 -9.816 -20.165 1.00 80.88 178 ASN A C 1
ATOM 1375 O O . ASN A 1 178 ? 14.812 -10.543 -21.100 1.00 80.88 178 ASN A O 1
ATOM 1379 N N . ASN A 1 179 ? 13.224 -9.368 -20.055 1.00 70.44 179 ASN A N 1
ATOM 1380 C CA . ASN A 1 179 ? 12.176 -9.704 -21.014 1.00 70.44 179 ASN A CA 1
ATOM 1381 C C . ASN A 1 179 ? 12.208 -8.769 -22.240 1.00 70.44 179 ASN A C 1
ATOM 1383 O O . ASN A 1 179 ? 12.102 -7.553 -22.112 1.00 70.44 179 ASN A O 1
ATOM 1387 N N . LEU A 1 180 ? 12.307 -9.350 -23.440 1.00 66.38 180 LEU A N 1
ATOM 1388 C CA . LEU A 1 180 ? 12.476 -8.627 -24.710 1.00 66.38 180 LEU A CA 1
ATOM 1389 C C . LEU A 1 180 ? 11.285 -7.739 -25.095 1.00 66.38 180 LEU A C 1
ATOM 1391 O O . LEU A 1 180 ? 11.474 -6.720 -25.752 1.00 66.38 180 LEU A O 1
ATOM 1395 N N . ALA A 1 181 ? 10.062 -8.111 -24.713 1.00 67.44 181 ALA A N 1
ATOM 1396 C CA . ALA A 1 181 ? 8.871 -7.331 -25.060 1.00 67.44 181 ALA A CA 1
ATOM 1397 C C . ALA A 1 181 ? 8.552 -6.263 -24.004 1.00 67.44 181 ALA A C 1
ATOM 1399 O O . ALA A 1 181 ? 7.962 -5.222 -24.300 1.00 67.44 181 ALA A O 1
ATOM 1400 N N . PHE A 1 182 ? 8.924 -6.529 -22.753 1.00 74.88 182 PHE A N 1
ATOM 1401 C CA . PHE A 1 182 ? 8.369 -5.826 -21.614 1.00 74.88 182 PHE A CA 1
ATOM 1402 C C . PHE A 1 182 ? 9.347 -5.809 -20.434 1.00 74.88 182 PHE A C 1
ATOM 1404 O O . PHE A 1 182 ? 9.285 -6.676 -19.560 1.00 74.88 182 PHE A O 1
ATOM 1411 N N . ASN A 1 183 ? 10.257 -4.830 -20.429 1.00 84.12 183 ASN A N 1
ATOM 1412 C CA . ASN A 1 183 ? 11.274 -4.692 -19.401 1.00 84.12 183 ASN A CA 1
ATOM 1413 C C . ASN A 1 183 ? 11.263 -3.351 -18.678 1.00 84.12 183 ASN A C 1
ATOM 1415 O O . ASN A 1 183 ? 11.123 -2.287 -19.280 1.00 84.12 183 ASN A O 1
ATOM 1419 N N . ALA A 1 184 ? 11.457 -3.439 -17.365 1.00 87.44 184 ALA A N 1
ATOM 1420 C CA . ALA A 1 184 ? 11.721 -2.295 -16.517 1.00 87.44 184 ALA A CA 1
ATOM 1421 C C . ALA A 1 184 ? 13.018 -2.509 -15.741 1.00 87.44 184 ALA A C 1
ATOM 1423 O O . ALA A 1 184 ? 13.334 -3.614 -15.291 1.00 87.44 184 ALA A O 1
ATOM 1424 N N . THR A 1 185 ? 13.756 -1.424 -15.569 1.00 90.19 185 THR A N 1
ATOM 1425 C CA . THR A 1 185 ? 14.960 -1.369 -14.750 1.00 90.19 185 THR A CA 1
ATOM 1426 C C . THR A 1 185 ? 14.603 -0.750 -13.406 1.00 90.19 185 THR A C 1
ATOM 1428 O O . THR A 1 185 ? 14.006 0.323 -13.362 1.00 90.19 185 THR A O 1
ATOM 1431 N N . VAL A 1 186 ? 14.976 -1.405 -12.305 1.00 92.50 186 VAL A N 1
ATOM 1432 C CA . VAL A 1 186 ? 14.851 -0.819 -10.960 1.00 92.50 186 VAL A CA 1
ATOM 1433 C C . VAL A 1 186 ? 15.988 0.172 -10.760 1.00 92.50 186 VAL A C 1
ATOM 1435 O O . VAL A 1 186 ? 17.153 -0.215 -10.832 1.00 92.50 186 VAL A O 1
ATOM 1438 N N . LEU A 1 187 ? 15.638 1.432 -10.519 1.00 91.50 187 LEU A N 1
ATOM 1439 C CA . LEU A 1 187 ? 16.577 2.524 -10.272 1.00 91.50 187 LEU A CA 1
ATOM 1440 C C . LEU A 1 187 ? 16.849 2.689 -8.772 1.00 91.50 187 LEU A C 1
ATOM 1442 O O . LEU A 1 187 ? 17.996 2.847 -8.368 1.00 91.50 187 LEU A O 1
ATOM 1446 N N . GLU A 1 188 ? 15.801 2.605 -7.950 1.00 91.12 188 GLU A N 1
ATOM 1447 C CA . GLU A 1 188 ? 15.868 2.732 -6.491 1.00 91.12 188 GLU A CA 1
ATOM 1448 C C . GLU A 1 188 ? 14.922 1.712 -5.847 1.00 91.12 188 GLU A C 1
ATOM 1450 O O . GLU A 1 188 ? 13.830 1.463 -6.359 1.00 91.12 188 GLU A O 1
ATOM 1455 N N . LYS A 1 189 ? 15.337 1.106 -4.731 1.00 90.88 189 LYS A N 1
ATOM 1456 C CA . LYS A 1 189 ? 14.509 0.178 -3.954 1.00 90.88 189 LYS A CA 1
ATOM 1457 C C . LYS A 1 189 ? 14.874 0.247 -2.477 1.00 90.88 189 LYS A C 1
ATOM 1459 O O . LYS A 1 189 ? 15.881 -0.314 -2.060 1.00 90.88 189 LYS A O 1
ATOM 1464 N N . ASN A 1 190 ? 14.036 0.909 -1.694 1.00 87.62 190 ASN A N 1
ATOM 1465 C CA . ASN A 1 190 ? 14.302 1.160 -0.287 1.00 87.62 190 ASN A CA 1
ATOM 1466 C C . ASN A 1 190 ? 13.119 0.721 0.575 1.00 87.62 190 ASN A C 1
ATOM 1468 O O . ASN A 1 190 ? 11.959 0.937 0.221 1.00 87.62 190 ASN A O 1
ATOM 1472 N N . GLY A 1 191 ? 13.435 0.105 1.712 1.00 84.88 191 GLY A N 1
ATOM 1473 C CA . GLY A 1 191 ? 12.509 -0.098 2.818 1.00 84.88 191 GLY A CA 1
ATOM 1474 C C . GLY A 1 191 ? 12.960 0.771 3.982 1.00 84.88 191 GLY A C 1
ATOM 1475 O O . GLY A 1 191 ? 14.158 0.876 4.240 1.00 84.88 191 GLY A O 1
ATOM 1476 N N . TYR A 1 192 ? 12.022 1.388 4.681 1.00 82.75 192 TYR A N 1
ATOM 1477 C CA . TYR A 1 192 ? 12.290 2.335 5.754 1.00 82.75 192 TYR A CA 1
ATOM 1478 C C . TYR A 1 192 ? 11.502 1.965 6.998 1.00 82.75 192 TYR A C 1
ATOM 1480 O O . TYR A 1 192 ? 10.353 1.543 6.896 1.00 82.75 192 TYR A O 1
ATOM 1488 N N . VAL A 1 193 ? 12.120 2.159 8.160 1.00 79.25 193 VAL A N 1
ATOM 1489 C CA . VAL A 1 193 ? 11.418 2.169 9.444 1.00 79.25 193 VAL A CA 1
ATOM 1490 C C . VAL A 1 193 ? 10.866 3.566 9.646 1.00 79.25 193 VAL A C 1
ATOM 1492 O O . VAL A 1 193 ? 11.606 4.550 9.559 1.00 79.25 193 VAL A O 1
ATOM 1495 N N . PHE A 1 194 ? 9.575 3.647 9.912 1.00 73.88 194 PHE A N 1
ATOM 1496 C CA . PHE A 1 194 ? 8.836 4.892 9.956 1.00 73.88 194 PHE A CA 1
ATOM 1497 C C . PHE A 1 194 ? 8.116 5.028 11.302 1.00 73.88 194 PHE A C 1
ATOM 1499 O O . PHE A 1 194 ? 7.571 4.054 11.814 1.00 73.88 194 PHE A O 1
ATOM 1506 N N . ASP A 1 195 ? 8.133 6.223 11.894 1.00 73.69 195 ASP A N 1
ATOM 1507 C CA . ASP A 1 195 ? 7.343 6.532 13.086 1.00 73.69 195 ASP A CA 1
ATOM 1508 C C . ASP A 1 195 ? 6.016 7.198 12.691 1.00 73.69 195 ASP A C 1
ATOM 1510 O O . ASP A 1 195 ? 6.014 8.370 12.293 1.00 73.69 195 ASP A O 1
ATOM 1514 N N . PRO A 1 196 ? 4.877 6.495 12.841 1.00 66.81 196 PRO A N 1
ATOM 1515 C CA . PRO A 1 196 ? 3.569 7.025 12.473 1.00 66.81 196 PRO A CA 1
ATOM 1516 C C . PRO A 1 196 ? 3.122 8.225 13.300 1.00 66.81 196 PRO A C 1
ATOM 1518 O O . PRO A 1 196 ? 2.310 9.010 12.805 1.00 66.81 196 PRO A O 1
ATOM 1521 N N . ALA A 1 197 ? 3.652 8.410 14.512 1.00 66.56 197 ALA A N 1
ATOM 1522 C CA . ALA A 1 197 ? 3.304 9.548 15.354 1.00 66.56 197 ALA A CA 1
ATOM 1523 C C . ALA A 1 197 ? 3.981 10.845 14.891 1.00 66.56 197 ALA A C 1
ATOM 1525 O O . ALA A 1 197 ? 3.391 11.919 15.006 1.00 66.56 197 ALA A O 1
ATOM 1526 N N . THR A 1 198 ? 5.213 10.759 14.382 1.00 67.25 198 THR A N 1
ATOM 1527 C CA . THR A 1 198 ? 6.020 11.937 14.022 1.00 67.25 198 THR A CA 1
ATOM 1528 C C . THR A 1 198 ? 6.184 12.140 12.519 1.00 67.25 198 THR A C 1
ATOM 1530 O O . THR A 1 198 ? 6.602 13.218 12.094 1.00 67.25 198 THR A O 1
ATOM 1533 N N . GLY A 1 199 ? 5.861 11.138 11.700 1.00 66.88 199 GLY A N 1
ATOM 1534 C CA . GLY A 1 199 ? 6.075 11.199 10.259 1.00 66.88 199 GLY A CA 1
ATOM 1535 C C . GLY A 1 199 ? 7.544 11.020 9.850 1.00 66.88 199 GLY A C 1
ATOM 1536 O O . GLY A 1 199 ? 7.889 11.295 8.698 1.00 66.88 199 GLY A O 1
ATOM 1537 N N . GLN A 1 200 ? 8.423 10.618 10.778 1.00 72.38 200 GLN A N 1
ATOM 1538 C CA . GLN A 1 200 ? 9.869 10.551 10.558 1.00 72.38 200 GLN A CA 1
ATOM 1539 C C . GLN A 1 200 ? 10.349 9.151 10.172 1.00 72.38 200 GLN A C 1
ATOM 1541 O O . GLN A 1 200 ? 9.865 8.137 10.670 1.00 72.38 200 GLN A O 1
ATOM 1546 N N . ILE A 1 201 ? 11.356 9.110 9.298 1.00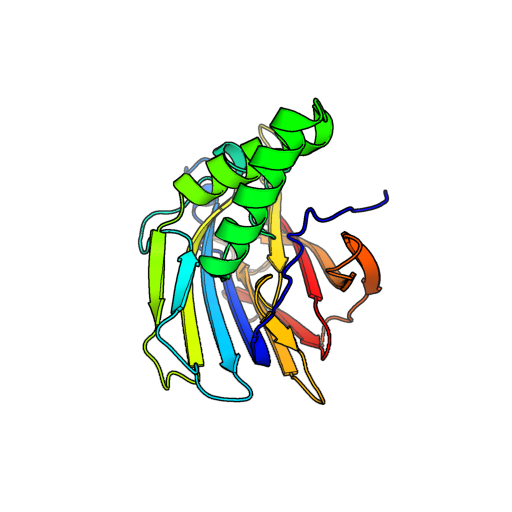 76.31 201 ILE A N 1
ATOM 1547 C CA . ILE A 1 201 ? 12.109 7.895 8.988 1.00 76.31 201 ILE A CA 1
ATOM 1548 C C . ILE A 1 201 ? 13.204 7.719 10.040 1.00 76.31 201 ILE A C 1
ATOM 1550 O O . ILE A 1 201 ? 14.096 8.557 10.162 1.00 76.31 201 ILE A O 1
ATOM 1554 N N . ASN A 1 202 ? 13.153 6.600 10.757 1.00 78.19 202 ASN A N 1
ATOM 1555 C CA . ASN A 1 202 ? 14.059 6.277 11.860 1.00 78.19 202 ASN A CA 1
ATOM 1556 C C . ASN A 1 202 ? 15.113 5.225 11.493 1.00 78.19 202 ASN A C 1
ATOM 1558 O O . ASN A 1 202 ? 15.975 4.898 12.308 1.00 78.19 202 ASN A O 1
ATOM 1562 N N . GLY A 1 203 ? 15.058 4.682 10.277 1.00 79.75 203 GLY A N 1
ATOM 1563 C CA . GLY A 1 203 ? 16.028 3.707 9.798 1.00 79.75 203 GLY A CA 1
ATOM 1564 C C . GLY A 1 203 ? 15.649 3.094 8.458 1.00 79.75 203 GLY A C 1
ATOM 1565 O O . GLY A 1 203 ? 14.662 3.478 7.832 1.00 79.75 203 GLY A O 1
ATOM 1566 N N . GLU A 1 204 ? 16.435 2.109 8.043 1.00 83.69 204 GLU A N 1
ATOM 1567 C CA . GLU A 1 204 ? 16.233 1.346 6.813 1.00 83.69 204 GLU A CA 1
ATOM 1568 C C . GLU A 1 204 ? 15.941 -0.119 7.133 1.00 83.69 204 GLU A C 1
ATOM 1570 O O . GLU A 1 204 ? 16.436 -0.670 8.120 1.00 83.69 204 GLU A O 1
ATOM 1575 N N . VAL A 1 205 ? 15.156 -0.762 6.272 1.00 83.44 205 VAL A N 1
ATOM 1576 C CA . VAL A 1 205 ? 14.922 -2.201 6.316 1.00 83.44 2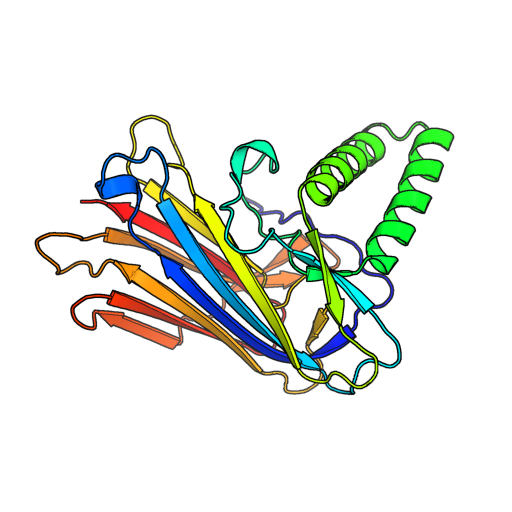05 VAL A CA 1
ATOM 1577 C C . VAL A 1 205 ? 15.636 -2.869 5.145 1.00 83.44 205 VAL A C 1
ATOM 1579 O O . VAL A 1 205 ? 15.342 -2.552 3.987 1.00 83.44 205 VAL A O 1
ATOM 1582 N N . PRO A 1 206 ? 16.529 -3.841 5.411 1.00 87.12 206 PRO A N 1
ATOM 1583 C CA . PRO A 1 206 ? 17.181 -4.584 4.349 1.00 87.12 206 PRO A CA 1
ATOM 1584 C C . PRO A 1 206 ? 16.180 -5.408 3.538 1.00 87.12 206 PRO A C 1
ATOM 1586 O O . PRO A 1 206 ? 15.329 -6.128 4.074 1.00 87.12 206 PRO A O 1
ATOM 1589 N N . LEU A 1 207 ? 16.349 -5.341 2.222 1.00 89.50 207 LEU A N 1
ATOM 1590 C CA . LEU A 1 207 ? 15.692 -6.228 1.276 1.00 89.50 207 LEU A CA 1
ATOM 1591 C C . LEU A 1 207 ? 16.101 -7.680 1.555 1.00 89.50 207 LEU A C 1
ATOM 1593 O O . LEU A 1 207 ? 17.283 -7.978 1.715 1.00 89.50 207 LEU A O 1
ATOM 1597 N N . GLN A 1 208 ? 15.122 -8.578 1.598 1.00 91.50 208 GLN A N 1
ATOM 1598 C CA . GLN A 1 208 ? 15.341 -9.999 1.872 1.00 91.50 208 GLN A CA 1
ATOM 1599 C C . GLN A 1 208 ? 15.547 -10.799 0.590 1.00 91.50 208 GLN A C 1
ATOM 1601 O O . GLN A 1 208 ? 16.387 -11.695 0.541 1.00 91.50 208 GLN A O 1
ATOM 1606 N N . VAL A 1 209 ? 14.779 -10.481 -0.455 1.00 92.31 209 VAL A N 1
ATOM 1607 C CA . VAL A 1 209 ? 14.865 -11.165 -1.748 1.00 92.31 209 VAL A CA 1
ATOM 1608 C C . VAL A 1 209 ? 14.878 -10.142 -2.870 1.00 92.31 209 VAL A C 1
ATOM 1610 O O . VAL A 1 209 ? 14.004 -9.281 -2.954 1.00 92.31 209 VAL A O 1
ATOM 1613 N N . GLU A 1 210 ? 15.838 -10.299 -3.773 1.00 94.31 210 GLU A N 1
ATOM 1614 C CA . GLU A 1 210 ? 15.821 -9.716 -5.108 1.00 94.31 210 GLU A CA 1
ATOM 1615 C C . GLU A 1 210 ? 16.076 -10.831 -6.112 1.00 94.31 210 GLU A C 1
ATOM 1617 O O . GLU A 1 210 ? 17.087 -11.526 -6.031 1.00 94.31 210 GLU A O 1
ATOM 1622 N N . GLY A 1 211 ? 15.175 -11.002 -7.073 1.00 91.31 211 GLY A N 1
ATOM 1623 C CA . GLY A 1 211 ? 15.379 -11.980 -8.133 1.00 91.31 211 GLY A CA 1
ATOM 1624 C C . GLY A 1 211 ? 14.589 -11.643 -9.381 1.00 91.31 211 GLY A C 1
ATOM 1625 O O . GLY A 1 211 ? 13.493 -11.093 -9.309 1.00 91.31 211 GLY A O 1
ATOM 1626 N N . ASP A 1 212 ? 15.158 -11.966 -10.535 1.00 89.88 212 ASP A N 1
ATOM 1627 C CA . ASP A 1 212 ? 14.461 -11.915 -11.815 1.00 89.88 212 ASP A CA 1
ATOM 1628 C C . ASP A 1 212 ? 14.067 -13.344 -12.202 1.00 89.88 212 ASP A C 1
ATOM 1630 O O . ASP A 1 212 ? 14.924 -14.188 -12.461 1.00 89.88 21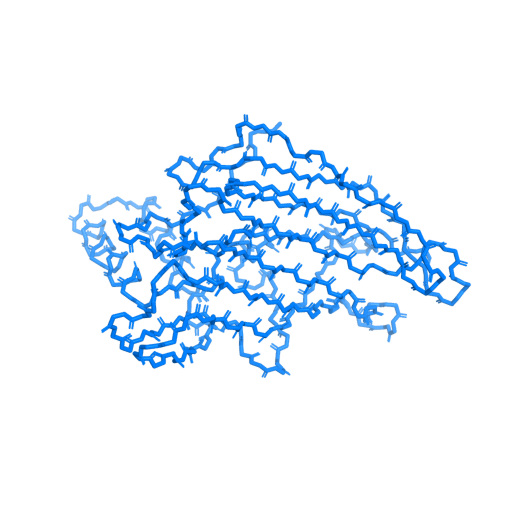2 ASP A O 1
ATOM 1634 N N . TYR A 1 213 ? 12.766 -13.628 -12.185 1.00 88.19 213 TYR A N 1
ATOM 1635 C CA . TYR A 1 213 ? 12.195 -14.963 -12.372 1.00 88.19 213 TYR A CA 1
ATOM 1636 C C . TYR A 1 213 ? 11.533 -15.097 -13.752 1.00 88.19 213 TYR A C 1
ATOM 1638 O O . TYR A 1 213 ? 10.455 -15.673 -13.909 1.00 88.19 213 TYR A O 1
ATOM 1646 N N . GLY A 1 214 ? 12.170 -14.524 -14.774 1.00 84.25 214 GLY A N 1
ATOM 1647 C CA . GLY A 1 214 ? 11.771 -14.647 -16.175 1.00 84.25 214 GLY A CA 1
ATOM 1648 C C . GLY A 1 214 ? 10.835 -13.530 -16.620 1.00 84.25 214 GLY A C 1
ATOM 1649 O O . GLY A 1 214 ? 11.262 -12.612 -17.307 1.00 84.25 214 GLY A O 1
ATOM 1650 N N . LEU A 1 215 ? 9.551 -13.592 -16.257 1.00 84.81 215 LEU A N 1
ATOM 1651 C CA . LEU A 1 215 ? 8.592 -12.534 -16.627 1.00 84.81 215 LEU A CA 1
ATOM 1652 C C . LEU A 1 215 ? 8.525 -11.406 -15.597 1.00 84.81 215 LEU A C 1
ATOM 1654 O O . LEU A 1 215 ? 8.081 -10.302 -15.921 1.00 84.81 215 LEU A O 1
ATOM 1658 N N . ARG A 1 216 ? 8.948 -11.684 -14.362 1.00 90.00 216 ARG A N 1
ATOM 1659 C CA . ARG A 1 216 ? 8.813 -10.774 -13.229 1.00 90.00 216 ARG A CA 1
ATOM 1660 C C . ARG A 1 216 ? 10.124 -10.620 -12.482 1.00 90.00 216 ARG A C 1
ATOM 1662 O O . ARG A 1 216 ? 10.751 -11.613 -12.119 1.00 90.00 216 ARG A O 1
ATOM 1669 N N . LYS A 1 217 ? 10.472 -9.373 -12.182 1.00 92.69 217 LYS A N 1
ATOM 1670 C CA . LYS A 1 217 ? 11.445 -9.050 -11.144 1.00 92.69 217 LYS A CA 1
ATOM 1671 C C . LYS A 1 217 ? 10.703 -8.934 -9.818 1.00 92.69 217 LYS A C 1
ATOM 1673 O O . LYS A 1 217 ? 9.734 -8.188 -9.720 1.00 92.69 217 LYS A O 1
ATOM 1678 N N . VAL A 1 218 ? 11.132 -9.694 -8.821 1.00 94.19 218 VAL A N 1
ATOM 1679 C CA . VAL A 1 218 ? 10.498 -9.771 -7.506 1.00 94.19 218 VAL A CA 1
ATOM 1680 C C . VAL A 1 218 ? 11.416 -9.140 -6.468 1.00 94.19 218 VAL A C 1
ATOM 1682 O O . VAL A 1 218 ? 12.604 -9.466 -6.404 1.00 94.19 218 VAL A O 1
ATOM 1685 N N . LEU A 1 219 ? 10.846 -8.244 -5.666 1.00 94.06 219 LEU A N 1
ATOM 1686 C CA . LEU A 1 219 ? 11.473 -7.623 -4.504 1.00 94.06 219 LEU A CA 1
ATOM 1687 C C . LEU A 1 219 ? 10.662 -8.005 -3.263 1.00 94.06 219 LEU A C 1
ATOM 1689 O O . LEU A 1 219 ? 9.439 -7.859 -3.280 1.00 94.06 219 LEU A O 1
ATOM 1693 N N . VAL A 1 220 ? 11.320 -8.500 -2.212 1.00 93.62 220 VAL A N 1
ATOM 1694 C CA . VAL A 1 220 ? 10.656 -8.869 -0.952 1.00 93.62 220 VAL A CA 1
ATOM 1695 C C . VAL A 1 220 ? 11.361 -8.259 0.245 1.00 93.62 220 VAL A C 1
ATOM 1697 O O . VAL A 1 220 ? 12.571 -8.431 0.412 1.00 93.62 220 VAL A O 1
ATOM 1700 N N . TRP A 1 221 ? 10.580 -7.639 1.123 1.00 92.06 221 TRP A N 1
ATOM 1701 C CA . TRP A 1 221 ? 10.997 -7.234 2.462 1.00 92.06 221 TRP A CA 1
ATOM 1702 C C . TRP A 1 221 ? 10.182 -7.973 3.520 1.00 92.06 221 TRP A C 1
ATOM 1704 O O . TRP A 1 221 ? 9.004 -8.261 3.311 1.00 92.06 221 TRP A O 1
ATOM 1714 N N . ASN A 1 222 ? 10.818 -8.235 4.662 1.00 90.00 222 ASN A N 1
ATOM 1715 C CA . ASN A 1 222 ? 10.166 -8.707 5.879 1.00 90.00 222 ASN A CA 1
ATOM 1716 C C . ASN A 1 222 ? 10.624 -7.837 7.052 1.00 90.00 222 ASN A C 1
ATOM 1718 O O . ASN A 1 222 ? 11.823 -7.582 7.184 1.00 90.00 222 ASN A O 1
ATOM 1722 N N . TRP A 1 223 ? 9.702 -7.425 7.917 1.00 85.38 223 TRP A N 1
ATOM 1723 C CA . TRP A 1 223 ? 10.006 -6.619 9.104 1.00 85.38 223 TRP A CA 1
ATOM 1724 C C . TRP A 1 223 ? 8.971 -6.833 10.217 1.00 85.38 223 TRP A C 1
ATOM 1726 O O . TRP A 1 223 ? 7.960 -7.509 10.025 1.00 85.38 223 TRP A O 1
ATOM 1736 N N . GLN A 1 224 ? 9.254 -6.263 11.392 1.00 82.56 224 GLN A N 1
ATOM 1737 C CA . GLN A 1 224 ? 8.422 -6.371 12.601 1.00 82.56 224 GLN A CA 1
ATOM 1738 C C . GLN A 1 224 ? 7.823 -5.031 13.068 1.00 82.56 224 GLN A C 1
ATOM 1740 O O . GLN A 1 224 ? 7.068 -5.000 14.035 1.00 82.56 224 GLN A O 1
ATOM 1745 N N . GLN A 1 225 ? 8.177 -3.925 12.412 1.00 73.94 225 GLN A N 1
ATOM 1746 C CA . GLN A 1 225 ? 7.735 -2.563 12.739 1.00 73.94 225 GLN A CA 1
ATOM 1747 C C . GLN A 1 225 ? 7.067 -1.919 11.524 1.00 73.94 225 GLN A C 1
ATOM 1749 O O . GLN A 1 225 ? 7.178 -2.461 10.425 1.00 73.94 225 GLN A O 1
ATOM 1754 N N . ASP A 1 226 ? 6.410 -0.775 11.726 1.00 66.25 226 ASP A N 1
ATOM 1755 C CA . ASP A 1 226 ? 5.731 -0.029 10.666 1.00 66.25 226 ASP A CA 1
ATOM 1756 C C . ASP A 1 226 ? 6.715 0.414 9.575 1.00 66.25 226 ASP A C 1
ATOM 1758 O O . ASP A 1 226 ? 7.644 1.191 9.828 1.00 66.25 226 ASP A O 1
ATOM 1762 N N . PRO A 1 227 ? 6.545 -0.085 8.348 1.00 68.50 227 PRO A N 1
ATOM 1763 C CA . PRO A 1 227 ? 7.413 0.214 7.245 1.00 68.50 227 PRO A CA 1
ATOM 1764 C C . PRO A 1 227 ? 6.810 1.260 6.317 1.00 68.50 227 PRO A C 1
ATOM 1766 O O . PRO A 1 227 ? 5.597 1.437 6.161 1.00 68.50 227 PRO A O 1
ATOM 1769 N N . TYR A 1 228 ? 7.714 1.820 5.551 1.00 75.81 228 TYR A N 1
ATOM 1770 C CA . TYR A 1 228 ? 7.423 2.555 4.347 1.00 75.81 228 TYR A CA 1
ATOM 1771 C C . TYR A 1 228 ? 8.355 2.001 3.273 1.00 75.81 228 TYR A C 1
ATOM 1773 O O . TYR A 1 228 ? 9.558 1.879 3.512 1.00 75.81 228 TYR A O 1
ATOM 1781 N N . PHE A 1 229 ? 7.833 1.605 2.112 1.00 81.88 229 PHE A N 1
ATOM 1782 C CA . PHE A 1 229 ? 8.686 1.173 1.004 1.00 81.88 229 PHE A CA 1
ATOM 1783 C C . PHE A 1 229 ? 8.545 2.110 -0.183 1.00 81.88 229 PHE A C 1
ATOM 1785 O O . PHE A 1 229 ? 7.469 2.643 -0.444 1.00 81.88 229 PHE A O 1
ATOM 1792 N N . ARG A 1 230 ? 9.643 2.255 -0.922 1.00 86.62 230 ARG A N 1
ATOM 1793 C CA . ARG A 1 230 ? 9.732 3.078 -2.123 1.00 86.62 230 ARG A CA 1
ATOM 1794 C C . ARG A 1 230 ? 10.501 2.330 -3.197 1.00 86.62 230 ARG A C 1
ATOM 1796 O O . ARG A 1 230 ? 11.629 1.888 -2.967 1.00 86.62 230 ARG A O 1
ATOM 1803 N N . VAL A 1 231 ? 9.902 2.210 -4.376 1.00 88.06 231 VAL A N 1
ATOM 1804 C CA . VAL A 1 231 ? 10.547 1.611 -5.544 1.00 88.06 231 VAL A CA 1
ATOM 1805 C C . VAL A 1 231 ? 10.400 2.516 -6.753 1.00 88.06 231 VAL A C 1
ATOM 1807 O O . VAL A 1 231 ? 9.293 2.753 -7.232 1.00 88.06 231 VAL A O 1
ATOM 1810 N N . LEU A 1 232 ? 11.539 2.975 -7.269 1.00 90.12 232 LEU A N 1
ATOM 1811 C CA . LEU A 1 232 ? 11.644 3.731 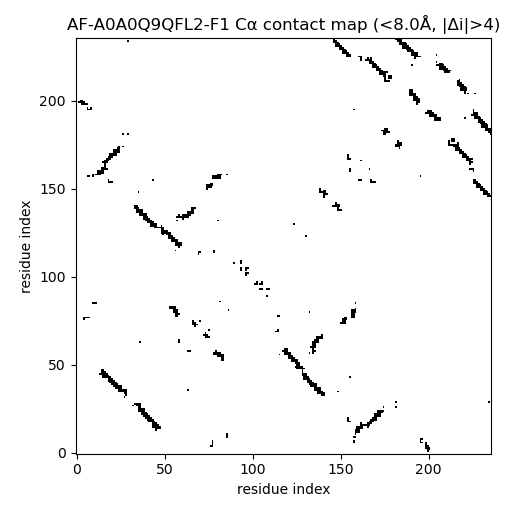-8.510 1.00 90.12 232 LEU A CA 1
ATOM 1812 C C . LEU A 1 232 ? 12.075 2.786 -9.629 1.00 90.12 232 LEU A C 1
ATOM 1814 O O . LEU A 1 232 ? 13.091 2.091 -9.516 1.00 90.12 232 LEU A O 1
ATOM 1818 N N . TYR A 1 233 ? 11.330 2.775 -10.725 1.00 90.81 233 TYR A N 1
ATOM 1819 C CA . TYR A 1 233 ? 11.624 1.944 -11.886 1.00 90.81 233 TYR A CA 1
ATOM 1820 C C . TYR A 1 233 ? 11.404 2.705 -13.191 1.00 90.81 233 TYR A C 1
ATOM 1822 O O . TYR A 1 233 ? 10.626 3.651 -13.253 1.00 90.81 233 TYR A O 1
ATOM 1830 N N . ARG A 1 234 ? 12.104 2.282 -14.243 1.00 89.94 234 ARG A N 1
ATOM 1831 C CA . ARG A 1 234 ? 12.058 2.886 -15.579 1.00 89.94 234 ARG A CA 1
ATOM 1832 C C . ARG A 1 234 ? 11.750 1.837 -16.632 1.00 89.94 234 ARG A C 1
ATOM 1834 O O . ARG A 1 234 ? 12.400 0.793 -16.633 1.00 89.94 234 ARG A O 1
ATOM 1841 N N . TYR A 1 235 ? 10.828 2.122 -17.550 1.00 86.94 235 TYR A N 1
ATOM 1842 C CA . TYR A 1 235 ? 10.669 1.296 -18.753 1.00 86.94 235 TYR A CA 1
ATOM 1843 C C . TYR A 1 235 ? 11.777 1.559 -19.767 1.00 86.94 235 TYR A C 1
ATOM 1845 O O . TYR A 1 235 ? 12.082 2.720 -20.053 1.00 86.94 235 TYR A O 1
ATOM 1853 N N . ASN A 1 236 ? 12.318 0.470 -20.323 1.00 78.50 236 ASN A N 1
ATOM 1854 C CA . ASN A 1 236 ? 13.246 0.502 -21.454 1.00 78.50 236 ASN A CA 1
ATOM 1855 C C . ASN A 1 236 ? 12.514 0.305 -22.791 1.00 78.50 236 ASN A C 1
ATOM 1857 O O . ASN A 1 236 ? 11.440 -0.363 -22.822 1.00 78.50 236 ASN A O 1
#

pLDDT: mean 79.52, std 12.87, range [33.66, 96.12]

Sequence (236 aa):
MNTYVPTLTVSNPIDMSWSHVNCTVLSSSKYGLLYDRVKVLHEIGLTSPLAQDESFYAPPVGRPIDVRTIFPDGNIVSFVGQRYADLQDELAKYGQAVATGNVDELNRLHQLFLSTASLAPVLFKQGTQVLTFEYELALHPIAEGTTDFELTLLAPMPSFRPVGQAQITVLISLPSSNNLAFNATVLEKNGYVFDPATGQINGEVPLQVEGDYGLRKVLVWNWQQDPYFRVLYRYN